Protein AF-A0A3C0S8N2-F1 (afdb_monomer)

Foldseek 3Di:
DEEEEEDAQQDFQVVVQVLLCVLVPPYRYDYDYCQQLPDLVSVLCSQQVDQGQEYEYAHLRQLSCLVNVVSHDPNHAYAYEAHPQAQAVVVVQFFDHHLVNLVVLLVCLVPDPDCVSVVVVCVVQVAPDDPVCSVSTHDSVSSSSSSVCSNPDGGADPSPARYQAEYECAAPGGHQVSNCVRHVNYDYDYPDYSHCNSRSNVVSCVVVVD

Secondary structure (DSSP, 8-state):
-EEEEEPPTT--HHHHHHHHHHHSTT-EEEEE--SSTT-HHHHHHHHHSS--SEEEEETHHHHHHHHTGGGS-TTSEEEEES--S-SBGGGTSSB-B-HHHHHHHHHHHHH-SSSHHHHHHHHHHT----GGGGGGSPPHHHHHHHHHHHHH----GGGTTTSEEEEETT-SSB-HHHHHHHSTTPEEETT--S-HHHHHHHHHHHHHT-

Mean predicted aligned error: 3.82 Å

Structure (mmCIF, N/CA/C/O backbone):
data_AF-A0A3C0S8N2-F1
#
_entry.id   AF-A0A3C0S8N2-F1
#
loop_
_atom_site.group_PDB
_atom_site.id
_atom_site.type_symbol
_atom_site.label_atom_id
_atom_site.label_alt_id
_atom_site.label_comp_id
_atom_site.label_asym_id
_atom_site.label_entity_id
_atom_site.label_seq_id
_atom_site.pdbx_PDB_ins_code
_atom_site.Cartn_x
_atom_site.Cartn_y
_atom_site.Cartn_z
_atom_site.occupancy
_atom_site.B_iso_or_equiv
_atom_site.auth_seq_id
_atom_site.auth_comp_id
_atom_site.auth_asym_id
_atom_site.auth_atom_id
_atom_site.pdbx_PDB_model_num
ATOM 1 N N . MET A 1 1 ? -18.537 8.181 8.716 1.00 93.06 1 MET A N 1
ATOM 2 C CA . MET A 1 1 ? -17.123 7.910 9.055 1.00 93.06 1 MET A CA 1
ATOM 3 C C . MET A 1 1 ? -16.257 8.768 8.152 1.00 93.06 1 MET A C 1
ATOM 5 O O . MET A 1 1 ? -16.591 8.886 6.977 1.00 93.06 1 MET A O 1
ATOM 9 N N . LYS A 1 2 ? -15.191 9.369 8.675 1.00 97.31 2 LYS A N 1
ATOM 10 C CA . LYS A 1 2 ? -14.155 10.027 7.873 1.00 97.31 2 LYS A CA 1
ATOM 11 C C . LYS A 1 2 ? -13.062 9.020 7.532 1.00 97.31 2 LYS A C 1
ATOM 13 O O . LYS A 1 2 ? -12.556 8.340 8.426 1.00 97.31 2 LYS A O 1
ATOM 18 N N . ILE A 1 3 ? -12.708 8.914 6.256 1.00 97.94 3 ILE A N 1
ATOM 19 C CA . ILE A 1 3 ? -11.724 7.958 5.749 1.00 97.94 3 ILE A CA 1
ATOM 20 C C . ILE A 1 3 ? -10.646 8.713 4.982 1.00 97.94 3 ILE A C 1
ATOM 22 O O . ILE A 1 3 ? -10.931 9.365 3.981 1.00 97.94 3 ILE A O 1
ATOM 26 N N . THR A 1 4 ? -9.399 8.547 5.412 1.00 98.25 4 THR A N 1
ATOM 27 C CA . THR A 1 4 ? -8.223 8.947 4.639 1.00 98.25 4 THR A CA 1
ATOM 28 C C . THR A 1 4 ? -7.624 7.701 3.997 1.00 98.25 4 THR A C 1
ATOM 30 O O . THR A 1 4 ? -7.088 6.836 4.690 1.00 98.25 4 THR A O 1
ATOM 33 N N . ALA A 1 5 ? -7.709 7.585 2.674 1.00 98.31 5 ALA A N 1
ATOM 34 C CA . ALA A 1 5 ? -7.146 6.461 1.932 1.00 98.31 5 ALA A CA 1
ATOM 35 C C . ALA A 1 5 ? -5.870 6.873 1.184 1.00 98.31 5 ALA A C 1
ATOM 37 O O . ALA A 1 5 ? -5.834 7.917 0.544 1.00 98.31 5 ALA A O 1
ATOM 38 N N . VAL A 1 6 ? -4.825 6.052 1.236 1.00 98.25 6 VAL A N 1
ATOM 39 C CA . VAL A 1 6 ? -3.563 6.251 0.515 1.00 98.25 6 VAL A CA 1
ATOM 40 C C . VAL A 1 6 ? -3.511 5.279 -0.658 1.00 98.25 6 VAL A C 1
ATOM 42 O O . VAL A 1 6 ? -3.543 4.058 -0.474 1.00 98.25 6 VAL A O 1
ATOM 45 N N . SER A 1 7 ? -3.460 5.844 -1.862 1.00 96.38 7 SER A N 1
ATOM 46 C CA . SER A 1 7 ? -3.518 5.111 -3.123 1.00 96.38 7 SER A CA 1
ATOM 47 C C . SER A 1 7 ? -2.260 4.276 -3.382 1.00 96.38 7 SER A C 1
ATOM 49 O O . SER A 1 7 ? -1.176 4.549 -2.859 1.00 96.38 7 SER A O 1
ATOM 51 N N . GLY A 1 8 ? -2.422 3.251 -4.217 1.00 95.19 8 GLY A N 1
ATOM 52 C CA . GLY A 1 8 ? -1.328 2.422 -4.714 1.00 95.19 8 GLY A CA 1
ATOM 53 C C . GLY A 1 8 ? -0.550 3.093 -5.847 1.00 95.19 8 GLY A C 1
ATOM 54 O O . GLY A 1 8 ? -0.967 4.110 -6.402 1.00 95.19 8 GLY A O 1
ATOM 55 N N . TRP A 1 9 ? 0.581 2.491 -6.217 1.00 95.06 9 TRP A N 1
ATOM 56 C CA . TRP A 1 9 ? 1.378 2.964 -7.344 1.00 95.06 9 TRP A CA 1
ATOM 57 C C . TRP A 1 9 ? 0.582 2.889 -8.647 1.00 95.06 9 TRP A C 1
ATOM 59 O O . TRP A 1 9 ? -0.018 1.858 -8.944 1.00 95.06 9 TRP A O 1
ATOM 69 N N . ALA A 1 10 ? 0.606 3.975 -9.418 1.00 91.31 10 ALA A N 1
ATOM 70 C CA . ALA A 1 10 ? -0.124 4.113 -10.668 1.00 91.31 10 ALA A CA 1
ATOM 71 C C . ALA A 1 10 ? -1.630 3.818 -10.502 1.00 91.31 10 ALA A C 1
ATOM 73 O O . ALA A 1 10 ? -2.247 3.173 -11.340 1.00 91.31 10 ALA A O 1
ATOM 74 N N . ILE A 1 11 ? -2.248 4.271 -9.410 1.00 90.38 11 ILE A N 1
ATOM 75 C CA . ILE A 1 11 ? -3.699 4.184 -9.215 1.00 90.38 11 ILE A CA 1
ATOM 76 C C . ILE A 1 11 ? -4.271 5.602 -9.054 1.00 90.38 11 ILE A C 1
ATOM 78 O O . ILE A 1 11 ? -3.930 6.275 -8.074 1.00 90.38 11 ILE A O 1
ATOM 82 N N . PRO A 1 12 ? -5.143 6.064 -9.972 1.00 90.06 12 PRO A N 1
ATOM 83 C CA . PRO A 1 12 ? -5.816 7.352 -9.868 1.00 90.06 12 PRO A CA 1
ATOM 84 C C . PRO A 1 12 ? -6.640 7.444 -8.589 1.00 90.06 12 PRO A C 1
ATOM 86 O O . PRO A 1 12 ? -7.328 6.494 -8.201 1.00 90.06 12 PRO A O 1
ATOM 89 N N . ILE A 1 13 ? -6.580 8.606 -7.946 1.00 92.62 13 ILE A N 1
ATOM 90 C CA . ILE A 1 13 ? -7.229 8.826 -6.652 1.00 92.62 13 ILE A CA 1
ATOM 91 C C . ILE A 1 13 ? -8.755 8.723 -6.745 1.00 92.62 13 ILE A C 1
ATOM 93 O O . ILE A 1 13 ? -9.358 8.123 -5.860 1.00 92.62 13 ILE A O 1
ATOM 97 N N . ASP A 1 14 ? -9.358 9.204 -7.835 1.00 91.81 14 ASP A N 1
ATOM 98 C CA . ASP A 1 14 ? -10.815 9.194 -8.024 1.00 91.81 14 ASP A CA 1
ATOM 99 C C . ASP A 1 14 ? -11.345 7.766 -8.159 1.00 91.81 14 ASP A C 1
ATOM 101 O O . ASP A 1 14 ? -12.277 7.364 -7.467 1.00 91.81 14 ASP A O 1
ATOM 105 N N . TRP A 1 15 ? -10.673 6.945 -8.968 1.00 91.62 15 TRP A N 1
ATOM 106 C CA . TRP A 1 15 ? -11.029 5.535 -9.118 1.00 91.62 15 TRP A CA 1
ATOM 107 C C . TRP A 1 15 ? -10.921 4.777 -7.798 1.00 91.62 15 TRP A C 1
ATOM 109 O O . TRP A 1 15 ? -11.771 3.941 -7.478 1.00 91.62 15 TRP A O 1
ATOM 119 N N . PHE A 1 16 ? -9.874 5.053 -7.016 1.00 93.88 16 PHE A N 1
ATOM 120 C CA . PHE A 1 16 ? -9.721 4.403 -5.723 1.00 93.88 16 PHE A CA 1
ATOM 121 C C . PHE A 1 16 ? -10.774 4.894 -4.723 1.00 93.88 16 PHE A C 1
ATOM 123 O O . PHE A 1 16 ? -11.321 4.075 -3.984 1.00 93.88 16 PHE A O 1
ATOM 130 N N . ALA A 1 17 ? -11.135 6.181 -4.761 1.00 95.31 17 ALA A N 1
ATOM 131 C CA . ALA A 1 17 ? -12.239 6.734 -3.978 1.00 95.31 17 ALA A CA 1
ATOM 132 C C . ALA A 1 17 ? -13.552 6.004 -4.288 1.00 95.31 17 ALA A C 1
ATOM 134 O O . ALA A 1 17 ? -14.249 5.578 -3.366 1.00 95.31 17 ALA A O 1
ATOM 135 N N . GLU A 1 18 ? -13.850 5.771 -5.570 1.00 94.06 18 GLU A N 1
ATOM 136 C CA . GLU A 1 18 ? -15.016 4.994 -5.998 1.00 94.06 18 GLU A CA 1
ATOM 137 C C . GLU A 1 18 ? -14.990 3.566 -5.447 1.00 94.06 18 GLU A C 1
ATOM 139 O O . GLU A 1 18 ? -16.015 3.080 -4.965 1.00 94.06 18 GLU A O 1
ATOM 144 N N . GLN A 1 19 ? -13.832 2.889 -5.470 1.00 94.94 19 GLN A N 1
ATOM 145 C CA . GLN A 1 19 ? -13.727 1.537 -4.909 1.00 94.94 19 GLN A CA 1
ATOM 146 C C . GLN A 1 19 ? -14.022 1.533 -3.407 1.00 94.94 19 GLN A C 1
ATOM 148 O O . GLN A 1 19 ? -14.780 0.686 -2.937 1.00 94.94 19 GLN A O 1
ATOM 153 N N . VAL A 1 20 ? -13.465 2.485 -2.652 1.00 96.88 20 VAL A N 1
ATOM 154 C CA . VAL A 1 20 ? -13.713 2.610 -1.207 1.00 96.88 20 VAL A CA 1
ATOM 155 C C . VAL A 1 20 ? -15.194 2.909 -0.937 1.00 96.88 20 VAL A C 1
ATOM 157 O O . VAL A 1 20 ? -15.805 2.266 -0.080 1.00 96.88 20 VAL A O 1
ATOM 160 N N . ASN A 1 21 ? -15.801 3.817 -1.707 1.00 96.44 21 ASN A N 1
ATOM 161 C CA . ASN A 1 21 ? -17.189 4.249 -1.530 1.00 96.44 21 ASN A CA 1
ATOM 162 C C . ASN A 1 21 ? -18.219 3.126 -1.748 1.00 96.44 21 ASN A C 1
ATOM 164 O O . ASN A 1 21 ? -19.270 3.123 -1.107 1.00 96.44 21 ASN A O 1
ATOM 168 N N . LYS A 1 22 ? -17.918 2.127 -2.594 1.00 96.12 22 LYS A N 1
ATOM 169 C CA . LYS A 1 22 ? -18.788 0.947 -2.785 1.00 96.12 22 LYS A CA 1
ATOM 170 C C . LYS A 1 22 ? -19.083 0.210 -1.474 1.00 96.12 22 LYS A C 1
ATOM 172 O O . LYS A 1 22 ? -20.193 -0.296 -1.298 1.00 96.12 22 LYS A O 1
ATOM 177 N N . TYR A 1 23 ? -18.106 0.167 -0.567 1.00 97.00 23 TYR A N 1
ATOM 178 C CA . TYR A 1 23 ? -18.162 -0.621 0.667 1.00 97.00 23 TYR A CA 1
ATOM 179 C C . TYR A 1 23 ? -18.342 0.230 1.925 1.00 97.00 23 TYR A C 1
ATOM 181 O O . TYR A 1 23 ? -19.009 -0.199 2.863 1.00 97.00 23 TYR A O 1
ATOM 189 N N . PHE A 1 24 ? -17.813 1.453 1.936 1.00 96.00 24 PHE A N 1
ATOM 190 C CA . PHE A 1 24 ? -17.958 2.406 3.037 1.00 96.00 24 PHE A CA 1
ATOM 191 C C . PHE A 1 24 ? -18.965 3.505 2.681 1.00 96.00 24 PHE A C 1
ATOM 193 O O . PHE A 1 24 ? -18.636 4.691 2.650 1.00 96.00 24 PHE A O 1
ATOM 200 N N . LYS A 1 25 ? -20.211 3.105 2.408 1.00 92.50 25 LYS A N 1
ATOM 201 C CA . LYS A 1 25 ? -21.286 4.024 2.003 1.00 92.50 25 LYS A CA 1
ATOM 202 C C . LYS A 1 25 ? -21.485 5.148 3.026 1.00 92.50 25 LYS A C 1
ATOM 204 O O . LYS A 1 25 ? -21.360 4.924 4.229 1.00 92.50 25 LYS A O 1
ATOM 209 N N . ASN A 1 26 ? -21.834 6.342 2.544 1.00 92.19 26 ASN A N 1
ATOM 210 C CA . ASN A 1 26 ? -22.066 7.547 3.357 1.00 92.19 26 ASN A CA 1
ATOM 211 C C . ASN A 1 26 ? -20.845 8.005 4.182 1.00 92.19 26 ASN A C 1
ATOM 213 O O . ASN A 1 26 ? -20.993 8.722 5.173 1.00 92.19 26 ASN A O 1
ATOM 217 N N . SER A 1 27 ? -19.639 7.570 3.808 1.00 95.19 27 SER A N 1
ATOM 218 C CA . SER A 1 27 ? -18.399 8.045 4.423 1.00 95.19 27 SER A CA 1
ATOM 219 C C . SER A 1 27 ? -17.853 9.258 3.678 1.00 95.19 27 SER A C 1
ATOM 221 O O . SER A 1 27 ? -17.989 9.366 2.463 1.00 95.19 27 SER A O 1
ATOM 223 N N . GLU A 1 28 ? -17.198 10.154 4.408 1.00 96.94 28 GLU A N 1
ATOM 224 C CA . GLU A 1 28 ? -16.408 11.240 3.832 1.00 96.94 28 GLU A CA 1
ATOM 225 C C . GLU A 1 28 ? -15.036 10.665 3.471 1.00 96.94 28 GLU A C 1
ATOM 227 O O . GLU A 1 28 ? -14.269 10.288 4.360 1.00 96.94 28 GLU A O 1
ATOM 232 N N . ILE A 1 29 ? -14.763 10.509 2.174 1.00 97.25 29 ILE A N 1
ATOM 233 C CA . ILE A 1 29 ? -13.560 9.835 1.674 1.00 97.25 29 ILE A CA 1
ATOM 234 C C . ILE A 1 29 ? -12.616 10.872 1.072 1.00 97.25 29 ILE A C 1
ATOM 236 O O . ILE A 1 29 ? -12.925 11.493 0.058 1.00 97.25 29 ILE A O 1
ATOM 240 N N . ARG A 1 30 ? -11.428 10.992 1.664 1.00 97.19 30 ARG A N 1
ATOM 241 C CA . ARG A 1 30 ? -10.292 11.729 1.112 1.00 97.19 30 ARG A CA 1
ATOM 242 C C . ARG A 1 30 ? -9.249 10.728 0.641 1.00 97.19 30 ARG A C 1
ATOM 244 O O . ARG A 1 30 ? -8.745 9.933 1.434 1.00 97.19 30 ARG A O 1
ATOM 251 N N . VAL A 1 31 ? -8.906 10.770 -0.643 1.00 96.88 31 VAL A N 1
ATOM 252 C CA . VAL A 1 31 ? -7.851 9.920 -1.202 1.00 96.88 31 VAL A CA 1
ATOM 253 C C . VAL A 1 31 ? -6.591 10.733 -1.439 1.00 96.88 31 VAL A C 1
ATOM 255 O O . VAL A 1 31 ? -6.620 11.842 -1.965 1.00 96.88 31 VAL A O 1
ATOM 258 N N . ILE A 1 32 ? -5.469 10.161 -1.030 1.00 96.25 32 ILE A N 1
ATOM 259 C CA . ILE A 1 32 ? -4.146 10.750 -1.089 1.00 96.25 32 ILE A CA 1
ATOM 260 C C . ILE A 1 32 ? -3.279 9.906 -2.013 1.00 96.25 32 ILE A C 1
ATOM 262 O O . ILE A 1 32 ? -3.239 8.681 -1.900 1.00 96.25 32 ILE A O 1
ATOM 266 N N . TYR A 1 33 ? -2.522 10.571 -2.880 1.00 96.69 33 TYR A N 1
ATOM 267 C CA . TYR A 1 33 ? -1.416 9.957 -3.603 1.00 96.69 33 TYR A CA 1
ATOM 268 C C . TYR A 1 33 ? -0.077 10.436 -3.010 1.00 96.69 33 TYR A C 1
ATOM 270 O O . TYR A 1 33 ? 0.075 11.652 -2.847 1.00 96.69 33 TYR A O 1
ATOM 278 N N . PRO A 1 34 ? 0.880 9.547 -2.672 1.00 96.69 34 PRO A N 1
ATOM 279 C CA . PRO A 1 34 ? 2.245 9.942 -2.304 1.00 96.69 34 PRO A CA 1
ATOM 280 C C . PRO A 1 34 ? 3.004 10.478 -3.531 1.00 96.69 34 PRO A C 1
ATOM 282 O O . PRO A 1 34 ? 3.379 9.709 -4.417 1.00 96.69 34 PRO A O 1
ATOM 285 N N . ASN A 1 35 ? 3.189 11.797 -3.619 1.00 95.88 35 ASN A N 1
ATOM 286 C CA . ASN A 1 35 ? 3.814 12.451 -4.774 1.00 95.88 35 ASN A CA 1
ATOM 287 C C . ASN A 1 35 ? 5.332 12.261 -4.767 1.00 95.88 35 ASN A C 1
ATOM 289 O O . ASN A 1 35 ? 5.930 11.953 -5.802 1.00 95.88 35 ASN A O 1
ATOM 293 N N . ASP A 1 36 ? 5.933 12.438 -3.595 1.00 97.25 36 ASP A N 1
ATOM 294 C CA . ASP A 1 36 ? 7.266 11.997 -3.242 1.00 97.25 36 ASP A CA 1
ATOM 295 C C . ASP A 1 36 ? 7.162 11.081 -2.012 1.00 97.25 36 ASP A C 1
ATOM 297 O O . ASP A 1 36 ? 7.069 11.542 -0.874 1.00 97.25 36 ASP A O 1
ATOM 301 N N . PRO A 1 37 ? 7.147 9.754 -2.204 1.00 97.50 37 PRO A N 1
ATOM 302 C CA . PRO A 1 37 ? 6.981 8.820 -1.099 1.00 97.50 37 PRO A CA 1
ATOM 303 C C . PRO A 1 37 ? 8.153 8.825 -0.102 1.00 97.50 37 PRO A C 1
ATOM 305 O O . PRO A 1 37 ? 8.021 8.211 0.955 1.00 97.50 37 PRO A O 1
ATOM 308 N N . PHE A 1 38 ? 9.273 9.498 -0.399 1.00 98.19 38 PHE A N 1
ATOM 309 C CA . PHE A 1 38 ? 10.383 9.685 0.539 1.00 98.19 38 PHE A CA 1
ATOM 310 C C . PHE A 1 38 ? 10.257 10.959 1.384 1.00 98.19 38 PHE A C 1
ATOM 312 O O . PHE A 1 38 ? 10.928 11.065 2.414 1.00 98.19 38 PHE A O 1
ATOM 319 N N . ASP A 1 39 ? 9.412 11.910 0.982 1.00 98.12 39 ASP A N 1
ATOM 320 C CA . ASP A 1 39 ? 9.268 13.189 1.668 1.00 98.12 39 ASP A CA 1
ATOM 321 C C . ASP A 1 39 ? 8.444 13.035 2.959 1.00 98.12 39 ASP A C 1
ATOM 323 O O . ASP A 1 39 ? 7.223 12.855 2.967 1.00 98.12 39 ASP A O 1
ATOM 327 N N . GLU A 1 40 ? 9.139 13.121 4.092 1.00 97.75 40 GLU A N 1
ATOM 328 C CA . GLU A 1 40 ? 8.531 13.074 5.418 1.00 97.75 40 GLU A CA 1
ATOM 329 C C . GLU A 1 40 ? 7.629 14.284 5.704 1.00 97.75 40 GLU A C 1
ATOM 331 O O . GLU A 1 40 ? 6.612 14.137 6.386 1.00 97.75 40 GLU A O 1
ATOM 336 N N . ASN A 1 41 ? 7.947 15.468 5.168 1.00 97.56 41 ASN A N 1
ATOM 337 C CA . ASN A 1 41 ? 7.118 16.660 5.342 1.00 97.56 41 ASN A CA 1
ATOM 338 C C . ASN A 1 41 ? 5.811 16.525 4.565 1.00 97.56 41 ASN A C 1
ATOM 340 O O . ASN A 1 41 ? 4.750 16.834 5.114 1.00 97.56 41 ASN A O 1
ATOM 344 N N . GLU A 1 42 ? 5.872 15.999 3.336 1.00 97.12 42 GLU A N 1
ATOM 345 C CA . GLU A 1 42 ? 4.675 15.635 2.578 1.00 97.12 42 GLU A CA 1
ATOM 346 C C . GLU A 1 42 ? 3.816 14.661 3.395 1.00 97.12 42 GLU A C 1
ATOM 348 O O . GLU A 1 42 ? 2.614 14.887 3.566 1.00 97.12 42 GLU A O 1
ATOM 353 N N . ALA A 1 43 ? 4.423 13.602 3.940 1.00 97.50 43 ALA A N 1
ATOM 354 C CA . ALA A 1 43 ? 3.703 12.608 4.726 1.00 97.50 43 ALA A CA 1
ATOM 355 C C . ALA A 1 43 ? 3.036 13.207 5.962 1.00 97.50 43 ALA A C 1
ATOM 357 O O . ALA A 1 43 ? 1.842 12.994 6.197 1.00 97.50 43 ALA A O 1
ATOM 358 N N . LYS A 1 44 ? 3.785 14.010 6.719 1.00 96.56 44 LYS A N 1
ATOM 359 C CA . LYS A 1 44 ? 3.290 14.703 7.905 1.00 96.56 44 LYS A CA 1
ATOM 360 C C . LYS A 1 44 ? 2.134 15.631 7.561 1.00 96.56 44 LYS A C 1
ATOM 362 O O . LYS A 1 44 ? 1.127 15.605 8.266 1.00 96.56 44 LYS A O 1
ATOM 367 N N . GLN A 1 45 ? 2.253 16.428 6.500 1.00 95.69 45 GLN A N 1
ATOM 368 C CA . GLN A 1 45 ? 1.195 17.336 6.067 1.00 95.69 45 GLN A CA 1
ATOM 369 C C . GLN A 1 45 ? -0.049 16.544 5.665 1.00 95.69 45 GLN A C 1
ATOM 371 O O . GLN A 1 45 ? -1.131 16.777 6.193 1.00 95.69 45 GLN A O 1
ATOM 376 N N . LYS A 1 46 ? 0.099 15.567 4.769 1.00 95.81 46 LYS A N 1
ATOM 377 C CA . LYS A 1 46 ? -1.027 14.841 4.181 1.00 95.81 46 LYS A CA 1
ATOM 378 C C . LYS A 1 46 ? -1.789 13.985 5.194 1.00 95.81 46 LYS A C 1
ATOM 380 O O . LYS A 1 46 ? -3.023 13.997 5.156 1.00 95.81 46 LYS A O 1
ATOM 385 N N . LEU A 1 47 ? -1.089 13.305 6.107 1.00 95.25 47 LEU A N 1
ATOM 386 C CA . LEU A 1 47 ? -1.699 12.450 7.136 1.00 95.25 47 LEU A CA 1
ATOM 387 C C . LEU A 1 47 ? -2.333 13.241 8.291 1.00 95.25 47 LEU A C 1
ATOM 389 O O . LEU A 1 47 ? -3.332 12.778 8.841 1.00 95.25 47 LEU A O 1
ATOM 393 N N . ASN A 1 48 ? -1.803 14.426 8.627 1.00 89.06 48 ASN A N 1
ATOM 394 C CA . ASN A 1 48 ? -2.334 15.257 9.717 1.00 89.06 48 ASN A CA 1
ATOM 395 C C . ASN A 1 48 ? -3.328 16.336 9.268 1.00 89.06 48 ASN A C 1
ATOM 397 O O . ASN A 1 48 ? -3.990 16.907 10.130 1.00 89.06 48 ASN A O 1
ATOM 401 N N . GLN A 1 49 ? -3.429 16.641 7.966 1.00 86.31 49 GLN A N 1
ATOM 402 C CA . GLN A 1 49 ? -4.275 17.733 7.460 1.00 86.31 49 GLN A CA 1
ATOM 403 C C . GLN A 1 49 ? -5.723 17.615 7.944 1.00 86.31 49 GLN A C 1
ATOM 405 O O . GLN A 1 49 ? -6.299 18.589 8.417 1.00 86.31 49 GLN A O 1
ATOM 410 N N . GLU A 1 50 ? -6.287 16.413 7.849 1.00 87.69 50 GLU A N 1
ATOM 411 C CA . GLU A 1 50 ? -7.648 16.106 8.275 1.00 87.69 50 GLU A CA 1
ATOM 412 C C . GLU A 1 50 ? -7.629 14.778 9.037 1.00 87.69 50 GLU A C 1
ATOM 414 O O . GLU A 1 50 ? -7.462 13.719 8.416 1.00 87.69 50 GLU A O 1
ATOM 419 N N . PRO A 1 51 ? -7.757 14.809 10.377 1.00 90.88 51 PRO A N 1
ATOM 420 C CA . PRO A 1 51 ? -7.892 13.597 11.168 1.00 90.88 51 PRO A CA 1
ATOM 421 C C . PRO A 1 51 ? -9.085 12.763 10.694 1.00 90.88 51 PRO A C 1
ATOM 423 O O . PRO A 1 51 ? -10.203 13.266 10.573 1.00 90.88 51 PRO A O 1
ATOM 426 N N . ALA A 1 52 ? -8.840 11.479 10.443 1.00 96.81 52 ALA A N 1
ATOM 427 C CA . ALA A 1 52 ? -9.852 10.527 9.998 1.00 96.81 52 ALA A CA 1
ATOM 428 C C . ALA A 1 52 ? -10.092 9.429 11.041 1.00 96.81 52 ALA A C 1
ATOM 430 O O . ALA A 1 52 ? -9.199 9.072 11.814 1.00 96.81 52 ALA A O 1
ATOM 431 N N . ASP A 1 53 ? -11.289 8.847 11.024 1.00 97.31 53 ASP A N 1
ATOM 432 C CA . ASP A 1 53 ? -11.626 7.684 11.851 1.00 97.31 53 ASP A CA 1
ATOM 433 C C . ASP A 1 53 ? -10.862 6.441 11.365 1.00 97.31 53 ASP A C 1
ATOM 435 O O . ASP A 1 53 ? -10.418 5.612 12.163 1.00 97.31 53 ASP A O 1
ATOM 439 N N . LEU A 1 54 ? -10.690 6.331 10.043 1.00 98.00 54 LEU A N 1
ATOM 440 C CA . LEU A 1 54 ? -10.013 5.235 9.359 1.00 98.00 54 LEU A CA 1
ATOM 441 C C . LEU A 1 54 ? -8.933 5.770 8.416 1.00 98.00 54 LEU A C 1
ATOM 443 O O . LEU A 1 54 ? -9.214 6.553 7.510 1.00 98.00 54 LEU A O 1
ATOM 447 N N . TYR A 1 55 ? -7.712 5.269 8.585 1.00 98.44 55 TYR A N 1
ATOM 448 C CA . TYR A 1 55 ? -6.632 5.401 7.614 1.00 98.44 55 TYR A CA 1
ATOM 449 C C . TYR A 1 55 ? -6.460 4.078 6.873 1.00 98.44 55 TYR A C 1
ATOM 451 O O . TYR A 1 55 ? -6.268 3.033 7.502 1.00 98.44 55 TYR A O 1
ATOM 459 N N . LEU A 1 56 ? -6.515 4.125 5.544 1.00 98.56 56 LEU A N 1
ATOM 460 C CA . LEU A 1 56 ? -6.516 2.953 4.674 1.00 98.56 56 LEU A CA 1
ATOM 461 C C . LEU A 1 56 ? -5.383 3.018 3.647 1.00 98.56 56 LEU A C 1
ATOM 463 O O . LEU A 1 56 ? -5.422 3.862 2.765 1.00 98.56 56 LEU A O 1
ATOM 467 N N . GLY A 1 57 ? -4.413 2.108 3.694 1.00 98.44 57 GLY A N 1
ATOM 468 C CA . GLY A 1 57 ? -3.330 2.050 2.702 1.00 98.44 57 GLY A CA 1
ATOM 469 C C . GLY A 1 57 ? -3.511 0.900 1.718 1.00 98.44 57 GLY A C 1
ATOM 470 O O . GLY A 1 57 ? -3.757 -0.227 2.141 1.00 98.44 57 GLY A O 1
ATOM 471 N N . TYR A 1 58 ? -3.351 1.144 0.419 1.00 98.31 58 TYR A N 1
ATOM 472 C CA . TYR A 1 58 ? -3.405 0.089 -0.600 1.00 98.31 58 TYR A CA 1
ATOM 473 C C . TYR A 1 58 ? -2.075 -0.062 -1.339 1.00 98.31 58 TYR A C 1
ATOM 475 O O . TYR A 1 58 ? -1.548 0.918 -1.863 1.00 98.31 58 TYR A O 1
ATOM 483 N N . SER A 1 59 ? -1.542 -1.289 -1.419 1.00 97.06 59 SER A N 1
ATOM 484 C CA . SER A 1 59 ? -0.314 -1.597 -2.172 1.00 97.06 59 SER A CA 1
ATOM 485 C C . SER A 1 59 ? 0.845 -0.672 -1.756 1.00 97.06 59 SER A C 1
ATOM 487 O O . SER A 1 59 ? 1.172 -0.647 -0.571 1.00 97.06 59 SER A O 1
ATOM 489 N N . LEU A 1 60 ? 1.438 0.143 -2.641 1.00 98.00 60 LEU A N 1
ATOM 490 C CA . LEU A 1 60 ? 2.444 1.158 -2.258 1.00 98.00 60 LEU A CA 1
ATOM 491 C C . LEU A 1 60 ? 1.998 2.028 -1.069 1.00 98.00 60 LEU A C 1
ATOM 493 O O . LEU A 1 60 ? 2.788 2.267 -0.154 1.00 98.00 60 LEU A O 1
ATOM 497 N N . GLY A 1 61 ? 0.730 2.447 -1.035 1.00 98.38 61 GLY A N 1
ATOM 498 C CA . GLY A 1 61 ? 0.175 3.250 0.053 1.00 98.38 61 GLY A CA 1
ATOM 499 C C . GLY A 1 61 ? 0.219 2.549 1.414 1.00 98.38 61 GLY A C 1
ATOM 500 O O . GLY A 1 61 ? 0.322 3.215 2.441 1.00 98.38 61 GLY A O 1
ATOM 501 N N . SER A 1 62 ? 0.215 1.210 1.444 1.00 98.25 62 SER A N 1
ATOM 502 C CA . SER A 1 62 ? 0.400 0.439 2.682 1.00 98.25 62 SER A CA 1
ATOM 503 C C . SER A 1 62 ? 1.820 0.559 3.242 1.00 98.25 62 SER A C 1
ATOM 505 O O . SER A 1 62 ? 1.975 0.868 4.421 1.00 98.25 62 SER A O 1
ATOM 507 N N . LEU A 1 63 ? 2.848 0.400 2.400 1.00 98.56 63 LEU A N 1
ATOM 508 C CA . LEU A 1 63 ? 4.251 0.541 2.802 1.00 98.56 63 LEU A CA 1
ATOM 509 C C . LEU A 1 63 ? 4.542 1.971 3.253 1.00 98.56 63 LEU A C 1
ATOM 511 O O . LEU A 1 63 ? 5.201 2.189 4.267 1.00 98.56 63 LEU A O 1
ATOM 515 N N . TRP A 1 64 ? 3.989 2.946 2.533 1.00 98.38 64 TRP A N 1
ATOM 516 C CA . TRP A 1 64 ? 4.094 4.353 2.896 1.00 98.38 64 TRP A CA 1
ATOM 517 C C . TRP A 1 64 ? 3.455 4.639 4.264 1.00 98.38 64 TRP A C 1
ATOM 519 O O . TRP A 1 64 ? 4.066 5.285 5.114 1.00 98.38 64 TRP A O 1
ATOM 529 N N . MET A 1 65 ? 2.269 4.085 4.535 1.00 98.06 65 MET A N 1
ATOM 530 C CA . MET A 1 65 ? 1.626 4.203 5.848 1.00 98.06 65 MET A CA 1
ATOM 531 C C . MET A 1 65 ? 2.382 3.482 6.968 1.00 98.06 65 MET A C 1
ATOM 533 O O . MET A 1 65 ? 2.376 3.975 8.095 1.00 98.06 65 MET A O 1
ATOM 537 N N . PHE A 1 66 ? 3.040 2.354 6.693 1.00 98.06 66 PHE A N 1
ATOM 538 C CA . PHE A 1 66 ? 3.915 1.707 7.674 1.00 98.06 66 PHE A CA 1
ATOM 539 C C . PHE A 1 66 ? 5.110 2.600 8.023 1.00 98.06 66 PHE A C 1
ATOM 541 O O . PHE A 1 66 ? 5.339 2.868 9.204 1.00 98.06 66 PHE A O 1
ATOM 548 N N . LYS A 1 67 ? 5.800 3.133 7.007 1.00 97.81 67 LYS A N 1
ATOM 549 C CA . LYS A 1 67 ? 6.958 4.024 7.170 1.00 97.81 67 LYS A CA 1
ATOM 550 C C . LYS A 1 67 ? 6.615 5.275 7.982 1.00 97.81 67 LYS A C 1
ATOM 552 O O . LYS A 1 67 ? 7.350 5.652 8.890 1.00 97.81 67 LYS A O 1
ATOM 557 N N . TYR A 1 68 ? 5.473 5.897 7.692 1.00 97.31 68 TYR A N 1
ATOM 558 C CA . TYR A 1 68 ? 5.039 7.148 8.326 1.00 97.31 68 TYR A CA 1
ATOM 559 C C . TYR A 1 68 ? 3.962 6.958 9.397 1.00 97.31 68 TYR A C 1
ATOM 561 O O . TYR A 1 68 ? 3.242 7.895 9.750 1.00 97.31 68 TYR A O 1
ATOM 569 N N . ARG A 1 69 ? 3.875 5.754 9.975 1.00 95.81 69 ARG A N 1
ATOM 570 C CA . ARG A 1 69 ? 2.892 5.391 11.005 1.00 95.81 69 ARG A CA 1
ATOM 571 C C . ARG A 1 69 ? 2.805 6.406 12.145 1.00 95.81 69 ARG A C 1
ATOM 573 O O . ARG A 1 69 ? 1.724 6.616 12.688 1.00 95.81 69 ARG A O 1
ATOM 580 N N . ALA A 1 70 ? 3.932 7.003 12.537 1.00 95.06 70 ALA A N 1
ATOM 581 C CA . ALA A 1 70 ? 4.007 7.945 13.654 1.00 95.06 70 ALA A CA 1
ATOM 582 C C . ALA A 1 70 ? 3.132 9.199 13.465 1.00 95.06 70 ALA A C 1
ATOM 584 O O . ALA A 1 70 ? 2.756 9.818 14.458 1.00 95.06 70 ALA A O 1
ATOM 585 N N . PHE A 1 71 ? 2.781 9.548 12.224 1.00 95.94 71 PHE A N 1
ATOM 586 C CA . PHE A 1 71 ? 1.899 10.675 11.911 1.00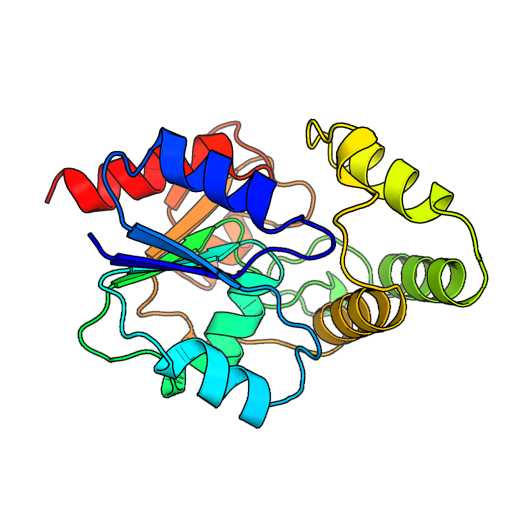 95.94 71 PHE A CA 1
ATOM 587 C C . PHE A 1 71 ? 0.417 10.309 11.888 1.00 95.94 71 PHE A C 1
ATOM 589 O O . PHE A 1 71 ? -0.420 11.190 11.741 1.00 95.94 71 PHE A O 1
ATOM 596 N N . ILE A 1 72 ? 0.068 9.030 12.032 1.00 95.38 72 ILE A N 1
ATOM 597 C CA . ILE A 1 72 ? -1.328 8.607 12.096 1.00 95.38 72 ILE A CA 1
ATOM 598 C C . ILE A 1 72 ? -1.789 8.672 13.560 1.00 95.38 72 ILE A C 1
ATOM 600 O O . ILE A 1 72 ? -1.146 8.051 14.419 1.00 95.38 72 ILE A O 1
ATOM 604 N N . PRO A 1 73 ? -2.907 9.356 13.877 1.00 93.56 73 PRO A N 1
ATOM 605 C CA . PRO A 1 73 ? -3.417 9.426 15.240 1.00 93.56 73 PRO A CA 1
ATOM 606 C C . PRO A 1 73 ? -3.606 8.038 15.867 1.00 93.56 73 PRO A C 1
ATOM 608 O O . PRO A 1 73 ? -4.073 7.088 15.234 1.00 93.56 73 PRO A O 1
ATOM 611 N N . LYS A 1 74 ? -3.247 7.902 17.149 1.00 92.12 74 LYS A N 1
ATOM 612 C CA . LYS A 1 74 ? -3.347 6.619 17.871 1.00 92.12 74 LYS A CA 1
ATOM 613 C C . LYS A 1 74 ? -4.791 6.135 18.025 1.00 92.12 74 LYS A C 1
ATOM 615 O O . LYS A 1 74 ? -5.000 4.930 18.104 1.00 92.12 74 LYS A O 1
ATO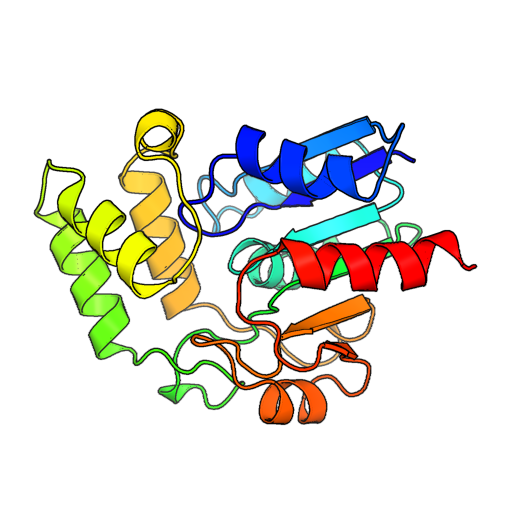M 620 N N . THR A 1 75 ? -5.744 7.062 18.076 1.00 93.69 75 THR A N 1
ATOM 621 C CA . THR A 1 75 ? -7.183 6.801 18.213 1.00 93.69 75 THR A CA 1
ATOM 622 C C . THR A 1 75 ? -7.827 6.310 16.918 1.00 93.69 75 THR A C 1
ATOM 624 O O . THR A 1 75 ? -8.893 5.705 16.975 1.00 93.69 75 THR A O 1
ATOM 627 N N . SER A 1 76 ? -7.194 6.541 15.766 1.00 96.38 76 SER A N 1
ATOM 628 C CA . SER A 1 76 ? -7.725 6.139 14.466 1.00 96.38 76 SER A CA 1
ATOM 629 C C . SER A 1 76 ? -7.491 4.657 14.186 1.00 96.38 76 SER A C 1
ATOM 631 O O . SER A 1 76 ? -6.446 4.082 14.520 1.00 96.38 76 SER A O 1
ATOM 633 N N . ILE A 1 77 ? -8.445 4.048 13.486 1.00 97.25 77 ILE A N 1
ATOM 634 C CA . ILE A 1 77 ? -8.292 2.711 12.924 1.00 97.25 77 ILE A CA 1
ATOM 635 C C . ILE A 1 77 ? -7.277 2.793 11.785 1.00 97.25 77 ILE A C 1
ATOM 637 O O . ILE A 1 77 ? -7.368 3.658 10.916 1.00 97.25 77 ILE A O 1
ATOM 641 N N . LYS A 1 78 ? -6.321 1.863 11.764 1.00 97.81 78 LYS A N 1
ATOM 642 C CA . LYS A 1 78 ? -5.349 1.730 10.676 1.00 97.81 78 LYS A CA 1
ATOM 643 C C . LYS A 1 78 ? -5.593 0.417 9.962 1.00 97.81 78 LYS A C 1
ATOM 645 O O . LYS A 1 78 ? -5.642 -0.637 10.600 1.00 97.81 78 LYS A O 1
ATOM 650 N N . ALA A 1 79 ? -5.759 0.474 8.652 1.00 98.38 79 ALA A N 1
ATOM 651 C CA . ALA A 1 79 ? -5.971 -0.698 7.830 1.00 98.38 79 ALA A CA 1
ATOM 652 C C . ALA A 1 79 ? -5.122 -0.642 6.566 1.00 98.38 79 ALA A C 1
ATOM 654 O O . ALA A 1 79 ? -4.850 0.430 6.031 1.00 98.38 79 ALA A O 1
ATOM 655 N N . VAL A 1 80 ? -4.716 -1.809 6.082 1.00 98.62 80 VAL A N 1
ATOM 656 C CA . VAL A 1 80 ? -3.990 -1.942 4.822 1.00 98.62 80 VAL A CA 1
ATOM 657 C C . VAL A 1 80 ? -4.510 -3.112 3.999 1.00 98.62 80 VAL A C 1
ATOM 659 O O . VAL A 1 80 ? -4.860 -4.169 4.533 1.00 98.62 80 VAL A O 1
ATOM 662 N N . LEU A 1 81 ? -4.541 -2.906 2.687 1.00 98.62 81 LEU A N 1
ATOM 663 C CA . LEU A 1 81 ? -4.955 -3.869 1.674 1.00 98.62 81 LEU A CA 1
ATOM 664 C C . LEU A 1 81 ? -3.768 -4.177 0.766 1.00 98.62 81 LEU A C 1
ATOM 666 O O . LEU A 1 81 ? -3.075 -3.251 0.340 1.00 98.62 81 LEU A O 1
ATOM 670 N N . ALA A 1 82 ? -3.563 -5.457 0.456 1.00 97.62 82 ALA A N 1
ATOM 671 C CA . ALA A 1 82 ? -2.405 -5.928 -0.306 1.00 97.62 82 ALA A CA 1
ATOM 672 C C . ALA A 1 82 ? -1.086 -5.335 0.252 1.00 97.62 82 ALA A C 1
ATOM 674 O O . ALA A 1 82 ? -0.398 -4.572 -0.431 1.00 97.62 82 ALA A O 1
ATOM 675 N N . PRO A 1 83 ? -0.783 -5.607 1.537 1.00 97.94 83 PRO A N 1
ATOM 676 C CA . PRO A 1 83 ? 0.275 -4.940 2.284 1.00 97.94 83 PRO A CA 1
ATOM 677 C C . PRO A 1 83 ? 1.667 -5.275 1.742 1.00 97.94 83 PRO A C 1
ATOM 679 O O . PRO A 1 83 ? 2.016 -6.442 1.573 1.00 97.94 83 PRO A O 1
ATOM 682 N N . ILE A 1 84 ? 2.505 -4.260 1.568 1.00 98.25 84 ILE A N 1
ATOM 683 C CA . ILE A 1 84 ? 3.904 -4.435 1.183 1.00 98.25 84 ILE A CA 1
ATOM 684 C C . ILE A 1 84 ? 4.768 -4.200 2.424 1.00 98.25 84 ILE A C 1
ATOM 686 O O . ILE A 1 84 ? 4.741 -3.117 3.000 1.00 98.25 84 ILE A O 1
ATOM 690 N N . LEU A 1 85 ? 5.527 -5.220 2.834 1.00 97.94 85 LEU A N 1
ATOM 691 C CA . LEU A 1 85 ? 6.594 -5.077 3.834 1.00 97.94 85 LEU A CA 1
ATOM 692 C C . LEU A 1 85 ? 7.938 -4.783 3.172 1.00 97.94 85 LEU A C 1
ATOM 694 O O . LEU A 1 85 ? 8.660 -3.909 3.624 1.00 97.94 85 LEU A O 1
ATOM 698 N N . ALA A 1 86 ? 8.246 -5.496 2.091 1.00 97.44 86 ALA A N 1
ATOM 699 C CA . ALA A 1 86 ? 9.258 -5.159 1.098 1.00 97.44 86 ALA A CA 1
ATOM 700 C C . ALA A 1 86 ? 8.786 -5.745 -0.238 1.00 97.44 86 ALA A C 1
ATOM 702 O O . ALA A 1 86 ? 8.225 -6.846 -0.258 1.00 97.44 86 ALA A O 1
ATOM 703 N N . PHE A 1 87 ? 8.952 -5.012 -1.339 1.00 97.12 87 PHE A N 1
ATOM 704 C CA . PHE A 1 87 ? 8.354 -5.415 -2.616 1.00 97.12 87 PHE A CA 1
ATOM 705 C C . PHE A 1 87 ? 9.183 -6.456 -3.371 1.00 97.12 87 PHE A C 1
ATOM 707 O O . PHE A 1 87 ? 8.625 -7.301 -4.074 1.00 97.12 87 PHE A O 1
ATOM 714 N N . THR A 1 88 ? 10.507 -6.405 -3.221 1.00 96.94 88 THR A N 1
ATOM 715 C CA . THR A 1 88 ? 11.413 -7.299 -3.936 1.00 96.94 88 THR A CA 1
ATOM 716 C C . THR A 1 88 ? 11.529 -8.653 -3.246 1.00 96.94 88 THR A C 1
ATOM 718 O O . THR A 1 88 ? 11.624 -8.762 -2.019 1.00 96.94 88 THR A O 1
ATOM 721 N N . ARG A 1 89 ? 11.532 -9.713 -4.052 1.00 96.56 89 ARG A N 1
ATOM 722 C CA . ARG A 1 89 ? 11.654 -11.102 -3.599 1.00 96.56 89 ARG A CA 1
ATOM 723 C C . ARG A 1 89 ? 12.944 -11.340 -2.827 1.00 96.56 89 ARG A C 1
ATOM 725 O O . ARG A 1 89 ? 12.958 -12.103 -1.868 1.00 96.56 89 ARG A O 1
ATOM 732 N N . GLU A 1 90 ? 14.010 -10.657 -3.222 1.00 96.75 90 GLU A N 1
ATOM 733 C CA . GLU A 1 90 ? 15.339 -10.748 -2.625 1.00 96.75 90 GLU A CA 1
ATOM 734 C C . GLU A 1 90 ? 15.371 -10.291 -1.154 1.00 96.75 90 GLU A C 1
ATOM 736 O O . GLU A 1 90 ? 16.267 -10.690 -0.417 1.00 96.75 90 GLU A O 1
ATOM 741 N N . GLN A 1 91 ? 14.386 -9.506 -0.699 1.00 96.06 91 GLN A N 1
ATOM 742 C CA . GLN A 1 91 ? 14.269 -9.111 0.710 1.00 96.06 91 GLN A CA 1
ATOM 743 C C . GLN A 1 91 ? 13.613 -10.194 1.585 1.00 96.06 91 GLN A C 1
ATOM 745 O O . GLN A 1 91 ? 13.639 -10.070 2.803 1.00 96.06 91 GLN A O 1
ATOM 750 N N . ASP A 1 92 ? 13.021 -11.241 0.996 1.00 96.56 92 ASP A N 1
ATOM 751 C CA . ASP A 1 92 ? 12.363 -12.358 1.698 1.00 96.56 92 ASP A CA 1
ATOM 752 C C . ASP A 1 92 ? 11.261 -11.933 2.702 1.00 96.56 92 ASP A C 1
ATOM 754 O O . ASP A 1 92 ? 11.044 -12.549 3.747 1.00 96.56 92 ASP A O 1
ATOM 758 N N . MET A 1 93 ? 10.508 -10.876 2.374 1.00 97.06 93 MET A N 1
ATOM 759 C CA . MET A 1 93 ? 9.423 -10.335 3.220 1.00 97.06 93 MET A CA 1
ATOM 760 C C . MET A 1 93 ? 8.031 -10.455 2.587 1.00 97.06 93 MET A C 1
ATOM 762 O O . MET A 1 93 ? 7.099 -9.746 2.960 1.00 97.06 93 MET A O 1
ATOM 766 N N . GLY A 1 94 ? 7.881 -11.375 1.632 1.00 96.50 94 GLY A N 1
ATOM 767 C CA . GLY A 1 94 ? 6.614 -11.667 0.960 1.00 96.50 94 GLY A CA 1
ATOM 768 C C . GLY A 1 94 ? 6.439 -11.002 -0.404 1.00 96.50 94 GLY A C 1
ATOM 769 O O . GLY A 1 94 ? 5.475 -11.330 -1.084 1.00 96.50 94 GLY A O 1
ATOM 770 N N . GLY A 1 95 ? 7.352 -10.136 -0.845 1.00 97.56 95 GLY A N 1
ATOM 771 C CA . GLY A 1 95 ? 7.397 -9.658 -2.229 1.00 97.56 95 GLY A CA 1
ATOM 772 C C . GLY A 1 95 ? 7.726 -10.774 -3.231 1.00 97.56 95 GLY A C 1
ATOM 773 O O . GLY A 1 95 ? 8.517 -11.668 -2.932 1.00 97.56 95 GLY A O 1
ATOM 774 N N . LYS A 1 96 ? 7.111 -10.745 -4.419 1.00 96.38 96 LYS A N 1
ATOM 775 C CA . LYS A 1 96 ? 7.337 -11.722 -5.506 1.00 96.38 96 LYS A CA 1
ATOM 776 C C . LYS A 1 96 ? 8.072 -11.137 -6.710 1.00 96.38 96 LYS A C 1
ATOM 778 O O . LYS A 1 96 ? 8.665 -11.895 -7.477 1.00 96.38 96 LYS A O 1
ATOM 783 N N . THR A 1 97 ? 8.042 -9.817 -6.873 1.00 94.69 97 THR A N 1
ATOM 784 C CA . THR A 1 97 ? 8.731 -9.113 -7.961 1.00 94.69 97 THR A CA 1
ATOM 785 C C . THR A 1 97 ? 10.233 -9.169 -7.730 1.00 94.69 97 THR A C 1
ATOM 787 O O . THR A 1 97 ? 10.688 -8.951 -6.613 1.00 94.69 97 THR A O 1
ATOM 790 N N . THR A 1 98 ? 11.027 -9.449 -8.757 1.00 95.12 98 THR A N 1
ATOM 791 C CA . THR A 1 98 ? 12.487 -9.397 -8.608 1.00 95.12 98 THR A CA 1
ATOM 792 C C . THR A 1 98 ? 12.991 -7.963 -8.691 1.00 95.12 98 THR A C 1
ATOM 794 O O . THR A 1 98 ? 12.442 -7.137 -9.424 1.00 95.12 98 THR A O 1
ATOM 797 N N . ASP A 1 99 ? 14.090 -7.678 -8.003 1.00 94.88 99 ASP A N 1
ATOM 798 C CA . ASP A 1 99 ? 14.830 -6.420 -8.149 1.00 94.88 99 ASP A CA 1
ATOM 799 C C . ASP A 1 99 ? 15.126 -6.084 -9.627 1.00 94.88 99 ASP A C 1
ATOM 801 O O 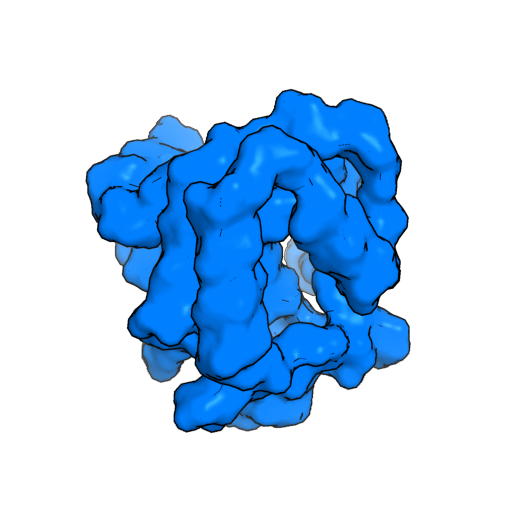. ASP A 1 99 ? 14.925 -4.959 -10.084 1.00 94.88 99 ASP A O 1
ATOM 805 N N . THR A 1 100 ? 15.496 -7.090 -10.427 1.00 94.12 100 THR A N 1
ATOM 806 C CA . THR A 1 100 ? 15.754 -6.917 -11.866 1.00 94.12 100 THR A CA 1
ATOM 807 C C . THR A 1 100 ? 14.506 -6.496 -12.646 1.00 94.12 100 THR A C 1
ATOM 809 O O . THR A 1 100 ? 14.592 -5.597 -13.484 1.00 94.12 100 THR A O 1
ATOM 812 N N . GLN A 1 101 ? 13.347 -7.113 -12.384 1.00 93.19 101 GLN A N 1
ATOM 813 C CA . GLN A 1 101 ? 12.080 -6.740 -13.026 1.00 93.19 101 GLN A CA 1
ATOM 814 C C . GLN A 1 101 ? 11.705 -5.292 -12.698 1.00 93.19 101 GLN A C 1
ATOM 816 O O . GLN A 1 101 ? 11.325 -4.533 -13.590 1.00 93.19 101 GLN A O 1
ATOM 821 N N . LEU A 1 102 ? 11.864 -4.894 -11.434 1.00 94.38 102 LEU A N 1
ATOM 822 C CA . LEU A 1 102 ? 11.546 -3.544 -10.985 1.00 94.38 102 LEU A CA 1
ATOM 823 C C . LEU A 1 102 ? 12.478 -2.496 -11.610 1.00 94.38 102 LEU A C 1
ATOM 825 O O . LEU A 1 102 ? 12.005 -1.522 -12.197 1.00 94.38 102 LEU A O 1
ATOM 829 N N . LYS A 1 103 ? 13.796 -2.733 -11.590 1.00 94.94 103 LYS A N 1
ATOM 830 C CA . LYS A 1 103 ? 14.791 -1.863 -12.243 1.00 94.94 103 LYS A CA 1
ATOM 831 C C . LYS A 1 103 ? 14.559 -1.735 -13.741 1.00 94.94 103 LYS A C 1
ATOM 833 O O . LYS A 1 103 ? 14.753 -0.661 -14.313 1.00 94.94 103 LYS A O 1
ATOM 838 N N . HIS A 1 104 ? 14.140 -2.818 -14.390 1.00 93.00 104 HIS A N 1
ATOM 839 C CA . HIS A 1 104 ? 13.793 -2.792 -15.803 1.00 93.00 104 HIS A CA 1
ATOM 840 C C . HIS A 1 104 ? 12.593 -1.875 -16.072 1.00 93.00 104 HIS A C 1
ATOM 842 O O . HIS A 1 104 ? 12.678 -1.021 -16.955 1.00 93.00 104 HIS A O 1
ATOM 848 N N . LEU A 1 105 ? 11.528 -1.978 -15.270 1.00 91.75 105 LEU A N 1
ATOM 849 C CA . LEU A 1 105 ? 10.362 -1.097 -15.374 1.00 91.75 105 LEU A CA 1
ATOM 850 C C . LEU A 1 105 ? 10.737 0.377 -15.150 1.00 91.75 105 LEU A C 1
ATOM 852 O O . LEU A 1 105 ? 10.370 1.229 -15.959 1.00 91.75 105 LEU A O 1
ATOM 856 N N . ILE A 1 106 ? 11.533 0.675 -14.117 1.00 93.88 106 ILE A N 1
ATOM 857 C CA . ILE A 1 106 ? 12.051 2.029 -13.854 1.00 93.88 106 ILE A CA 1
ATOM 858 C C . ILE A 1 106 ? 12.828 2.553 -15.068 1.00 93.88 106 ILE A C 1
ATOM 860 O O . ILE A 1 106 ? 12.614 3.680 -15.518 1.00 93.88 106 ILE A O 1
ATOM 864 N N . LYS A 1 107 ? 13.722 1.731 -15.630 1.00 93.69 107 LYS A N 1
ATOM 865 C CA . LYS A 1 107 ? 14.542 2.090 -16.793 1.00 93.69 107 LYS A CA 1
ATOM 866 C C . LYS A 1 107 ? 13.693 2.378 -18.030 1.00 93.69 107 LYS A C 1
ATOM 868 O O . LYS A 1 107 ? 14.006 3.323 -18.751 1.00 93.69 107 LYS A O 1
ATOM 873 N N . ILE A 1 108 ? 12.652 1.586 -18.285 1.00 91.75 108 ILE A N 1
ATOM 874 C CA . ILE A 1 108 ? 11.734 1.818 -19.404 1.00 91.75 108 ILE A CA 1
ATOM 875 C C . ILE A 1 108 ? 10.952 3.115 -19.183 1.00 91.75 108 ILE A C 1
ATOM 877 O O . ILE A 1 108 ? 10.908 3.950 -20.083 1.00 91.75 108 ILE A O 1
ATOM 881 N N . LEU A 1 109 ? 10.397 3.335 -17.988 1.00 90.00 109 LEU A N 1
ATOM 882 C CA . LEU A 1 109 ? 9.645 4.556 -17.683 1.00 90.00 109 LEU A CA 1
ATOM 883 C C . LEU A 1 109 ? 10.503 5.820 -17.786 1.00 90.00 109 LEU A C 1
ATOM 885 O O . LEU A 1 109 ? 9.998 6.841 -18.239 1.00 90.00 109 LEU A O 1
ATOM 889 N N . LYS A 1 110 ? 11.791 5.759 -17.428 1.00 91.31 110 LYS A N 1
ATOM 890 C CA . LYS A 1 110 ? 12.741 6.873 -17.603 1.00 91.31 110 LYS A CA 1
ATOM 891 C C . LYS A 1 110 ? 13.041 7.200 -19.070 1.00 91.31 110 LYS A C 1
ATOM 893 O O . LYS A 1 110 ? 13.457 8.316 -19.354 1.00 91.31 110 LYS A O 1
ATOM 898 N N . ARG A 1 111 ? 12.902 6.229 -19.979 1.00 88.06 111 ARG A N 1
ATOM 899 C CA . ARG A 1 111 ? 13.287 6.354 -21.397 1.00 88.06 111 ARG A CA 1
ATOM 900 C C . ARG A 1 111 ? 12.117 6.608 -22.332 1.00 88.06 111 ARG A C 1
ATOM 902 O O . ARG A 1 111 ? 12.316 7.230 -23.366 1.00 88.06 111 ARG A O 1
ATOM 909 N N . SER A 1 112 ? 10.947 6.064 -22.016 1.00 80.56 112 SER A N 1
ATOM 910 C CA . SER A 1 112 ? 9.761 6.263 -22.839 1.00 80.56 112 SER A CA 1
ATOM 911 C C . SER A 1 112 ? 9.127 7.616 -22.532 1.00 80.56 112 SER A C 1
ATOM 913 O O . SER A 1 112 ? 9.082 8.030 -21.376 1.00 80.56 112 SER A O 1
ATOM 915 N N . GLU A 1 113 ? 8.584 8.271 -23.549 1.00 76.12 113 GLU A N 1
ATOM 916 C CA . GLU A 1 113 ? 7.653 9.390 -23.382 1.00 76.12 113 GLU A CA 1
ATOM 917 C C . GLU A 1 113 ? 6.189 8.915 -23.445 1.00 76.12 113 GLU A C 1
ATOM 919 O O . GLU A 1 113 ? 5.2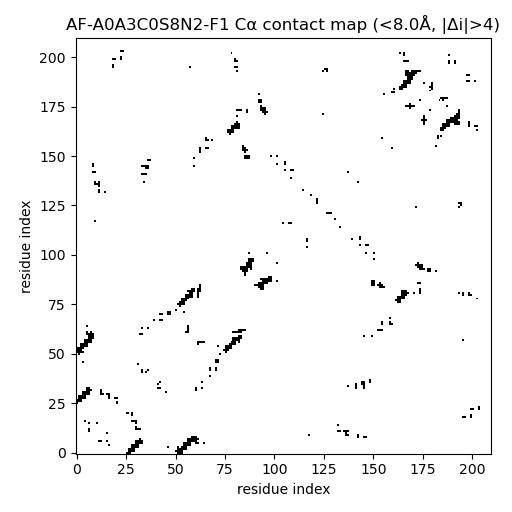96 9.600 -22.948 1.00 76.12 113 GLU A O 1
ATOM 924 N N . ASP A 1 114 ? 5.945 7.695 -23.942 1.00 80.62 114 ASP A N 1
ATOM 925 C CA . ASP A 1 114 ? 4.618 7.093 -24.091 1.00 80.62 114 ASP A CA 1
ATOM 926 C C . ASP A 1 114 ? 4.126 6.351 -22.830 1.00 80.62 114 ASP A C 1
ATOM 928 O O . ASP A 1 114 ? 4.883 6.055 -21.895 1.00 80.62 114 ASP A O 1
ATOM 932 N N . ASN A 1 115 ? 2.827 6.047 -22.806 1.00 80.06 115 ASN A N 1
ATOM 933 C CA . ASN A 1 115 ? 2.167 5.340 -21.703 1.00 80.06 115 ASN A CA 1
ATOM 934 C C . ASN A 1 115 ? 2.185 3.809 -21.855 1.00 80.06 115 ASN A C 1
ATOM 936 O O . ASN A 1 115 ? 1.620 3.115 -21.008 1.00 80.06 115 ASN A O 1
ATOM 940 N N . THR A 1 116 ? 2.828 3.265 -22.893 1.00 82.62 116 THR A N 1
ATOM 941 C CA . THR A 1 116 ? 2.862 1.821 -23.183 1.00 82.62 116 THR A CA 1
ATOM 942 C C . THR A 1 116 ? 3.310 0.986 -21.973 1.00 82.62 116 THR A C 1
ATOM 944 O O . THR A 1 116 ? 2.594 0.053 -21.610 1.00 82.62 116 THR A O 1
ATOM 947 N N . PRO A 1 117 ? 4.376 1.360 -21.231 1.00 81.69 117 PRO A N 1
ATOM 948 C CA . PRO A 1 117 ? 4.820 0.594 -20.063 1.00 81.69 117 PRO A CA 1
ATOM 949 C C . PRO A 1 117 ? 3.780 0.529 -18.935 1.00 81.69 117 PRO A C 1
ATOM 951 O O . PRO A 1 117 ? 3.743 -0.440 -18.179 1.00 81.69 117 PRO A O 1
ATOM 954 N N . LEU A 1 118 ? 2.933 1.557 -18.810 1.00 82.00 118 LEU A N 1
ATOM 955 C CA . LEU A 1 118 ? 1.850 1.585 -17.825 1.00 82.00 118 LEU A CA 1
ATOM 956 C C . LEU A 1 118 ? 0.694 0.687 -18.275 1.00 82.00 118 LEU A C 1
ATOM 958 O O . LEU A 1 118 ? 0.175 -0.088 -17.477 1.00 82.00 118 LEU A O 1
ATOM 962 N N . VAL A 1 119 ? 0.331 0.728 -19.560 1.00 78.62 119 VAL A N 1
ATOM 963 C CA . VAL A 1 119 ? -0.701 -0.151 -20.140 1.00 78.62 119 VAL A CA 1
ATOM 964 C C . VAL A 1 119 ? -0.318 -1.627 -19.998 1.00 78.62 119 VAL A C 1
ATOM 966 O O . VAL A 1 119 ? -1.145 -2.443 -19.575 1.00 78.62 119 VAL A O 1
ATOM 969 N N . ASP A 1 120 ? 0.938 -1.962 -20.288 1.00 78.81 120 ASP A N 1
ATOM 970 C CA . ASP A 1 120 ? 1.466 -3.317 -20.131 1.00 78.81 120 ASP A CA 1
ATOM 971 C C . ASP A 1 120 ? 1.426 -3.759 -18.666 1.00 78.81 120 ASP A C 1
ATOM 973 O O . ASP A 1 120 ? 1.031 -4.889 -18.361 1.00 78.81 120 ASP A O 1
ATOM 977 N N . PHE A 1 121 ? 1.765 -2.859 -17.737 1.00 80.81 121 PHE A N 1
ATOM 978 C CA . PHE A 1 121 ? 1.639 -3.128 -16.309 1.00 80.81 121 PHE A CA 1
ATOM 979 C C . PHE A 1 121 ? 0.194 -3.474 -15.926 1.00 80.81 121 PHE A C 1
ATOM 981 O O . PHE A 1 121 ? -0.034 -4.543 -15.359 1.00 80.81 121 PHE A O 1
ATOM 988 N N . TYR A 1 122 ? -0.797 -2.645 -16.274 1.00 76.00 122 TYR A N 1
ATOM 989 C CA . TYR A 1 122 ? -2.197 -2.916 -15.908 1.00 76.00 122 TYR A CA 1
ATOM 990 C C . TYR A 1 122 ? -2.722 -4.230 -16.483 1.00 76.00 122 TYR A C 1
ATOM 992 O O . TYR A 1 122 ? -3.385 -4.992 -15.773 1.00 76.00 122 TYR A O 1
ATOM 1000 N N . THR A 1 123 ? -2.384 -4.516 -17.742 1.00 73.75 123 THR A N 1
ATOM 1001 C CA . THR A 1 123 ? -2.792 -5.747 -18.430 1.00 73.75 123 THR A CA 1
ATOM 1002 C C . THR A 1 123 ? -2.268 -6.979 -17.693 1.00 73.75 123 THR A C 1
ATOM 1004 O O . THR A 1 123 ? -3.024 -7.909 -17.405 1.00 73.75 123 THR A O 1
ATOM 1007 N N . ASN A 1 124 ? -0.994 -6.951 -17.294 1.00 69.81 124 ASN A N 1
ATOM 1008 C CA . ASN A 1 124 ? -0.372 -8.032 -16.532 1.00 69.81 124 ASN A CA 1
ATOM 1009 C C . ASN A 1 124 ? -0.942 -8.164 -15.108 1.00 69.81 124 ASN A C 1
ATOM 1011 O O . ASN A 1 124 ? -1.001 -9.268 -14.566 1.00 69.81 124 ASN A O 1
ATOM 1015 N N . CYS A 1 125 ? -1.414 -7.065 -14.511 1.00 65.88 125 CYS A N 1
ATOM 1016 C CA . CYS A 1 125 ? -1.969 -7.065 -13.158 1.00 65.88 125 CYS A CA 1
ATOM 1017 C C . CYS A 1 125 ? -3.386 -7.639 -13.044 1.00 65.88 125 CYS A C 1
ATOM 1019 O O . CYS A 1 125 ? -3.873 -7.817 -11.925 1.00 65.88 125 CYS A O 1
ATOM 1021 N N . LYS A 1 126 ? -4.076 -7.881 -14.170 1.00 67.56 126 LYS A N 1
ATOM 1022 C CA . LYS A 1 126 ? -5.519 -8.192 -14.209 1.00 67.56 126 LYS A CA 1
ATOM 1023 C C . LYS A 1 126 ? -6.366 -7.193 -13.408 1.00 67.56 126 LYS A C 1
ATOM 1025 O O . LYS A 1 126 ? -7.433 -7.541 -12.901 1.00 67.56 126 LYS A O 1
ATOM 1030 N N . ILE A 1 127 ? -5.886 -5.959 -13.266 1.00 65.00 127 ILE A N 1
ATOM 1031 C CA . ILE A 1 127 ? -6.674 -4.877 -12.689 1.00 65.00 127 ILE A CA 1
ATOM 1032 C C . ILE A 1 127 ? -7.550 -4.372 -13.835 1.00 65.00 127 ILE A C 1
ATOM 1034 O O . ILE A 1 127 ? -6.993 -3.973 -14.859 1.00 65.00 127 ILE A O 1
ATOM 1038 N N . PRO A 1 128 ? -8.891 -4.415 -13.718 1.00 62.50 128 PRO A N 1
ATOM 1039 C CA . PRO A 1 128 ? -9.760 -3.806 -14.712 1.00 62.50 128 PRO A CA 1
ATOM 1040 C C . PRO A 1 128 ? -9.523 -2.295 -14.657 1.00 62.50 128 PRO A C 1
ATOM 1042 O O . PRO A 1 128 ? -10.071 -1.602 -13.802 1.00 62.50 128 PRO A O 1
ATOM 1045 N N . PHE A 1 129 ? -8.624 -1.813 -15.512 1.00 63.69 129 PHE A N 1
ATOM 1046 C CA . PHE A 1 129 ? -8.198 -0.425 -15.554 1.00 63.69 129 PHE A CA 1
ATOM 1047 C C . PHE A 1 129 ? -8.706 0.212 -16.852 1.00 63.69 129 PHE A C 1
ATOM 1049 O O . PHE A 1 129 ? -8.190 -0.110 -17.927 1.00 63.69 129 PHE A O 1
ATOM 1056 N N . PRO A 1 130 ? -9.736 1.072 -16.781 1.00 64.56 130 PRO A N 1
ATOM 1057 C CA . PRO A 1 130 ? -10.188 1.862 -17.919 1.00 64.56 130 PRO A CA 1
ATOM 1058 C C . PRO A 1 130 ? -9.022 2.687 -18.474 1.00 64.56 130 PRO A C 1
ATOM 1060 O O . PRO A 1 130 ? -8.361 3.414 -17.728 1.00 64.56 130 PRO A O 1
ATOM 1063 N N . LYS A 1 131 ? -8.745 2.582 -19.779 1.00 67.75 131 LYS A N 1
ATOM 1064 C CA . LYS A 1 131 ? -7.662 3.350 -20.426 1.00 67.75 131 LYS A CA 1
ATOM 1065 C C . LYS A 1 131 ? -7.884 4.856 -20.282 1.00 67.75 131 LYS A C 1
ATOM 1067 O O . LYS A 1 131 ? -6.928 5.622 -20.244 1.00 67.75 131 LYS A O 1
ATOM 1072 N N . GLU A 1 132 ? -9.140 5.257 -20.151 1.00 68.56 132 GLU A N 1
ATOM 1073 C CA . GLU A 1 132 ? -9.604 6.626 -19.956 1.00 68.56 132 GLU A CA 1
ATOM 1074 C C . GLU A 1 132 ? -9.073 7.235 -18.650 1.00 68.56 132 GLU A C 1
ATOM 1076 O O . GLU A 1 132 ? -8.952 8.448 -18.547 1.00 68.56 132 GLU A O 1
ATOM 1081 N N . LEU A 1 133 ? -8.694 6.409 -17.668 1.00 69.81 133 LEU A N 1
ATOM 1082 C CA . LEU A 1 133 ? -8.162 6.873 -16.387 1.00 69.81 133 LEU A CA 1
ATOM 1083 C C . LEU A 1 133 ? -6.636 7.048 -16.381 1.00 69.81 133 LEU A C 1
ATOM 1085 O O . LEU A 1 133 ? -6.083 7.539 -15.396 1.00 69.81 133 LEU A O 1
ATOM 1089 N N . LEU A 1 134 ? -5.945 6.705 -17.478 1.00 73.12 134 LEU A N 1
ATOM 1090 C CA . LEU A 1 134 ? -4.505 6.948 -17.631 1.00 73.12 134 LEU A CA 1
ATOM 1091 C C . LEU A 1 134 ? -4.166 8.444 -17.593 1.00 73.12 134 LEU A C 1
ATOM 1093 O O . LEU A 1 134 ? -3.092 8.807 -17.120 1.00 73.12 134 LEU A O 1
ATOM 1097 N N . SER A 1 135 ? -5.072 9.315 -18.055 1.00 71.50 135 SER A N 1
ATOM 1098 C CA . SER A 1 135 ? -4.885 10.774 -18.011 1.00 71.50 135 SER A CA 1
ATOM 1099 C C . SER A 1 135 ? -4.864 11.336 -16.591 1.00 71.50 135 SER A C 1
ATOM 1101 O O . SER A 1 135 ? -4.327 12.416 -16.373 1.00 71.50 135 SER A O 1
ATOM 1103 N N . ASN A 1 136 ? -5.428 10.601 -15.629 1.00 81.69 136 ASN A N 1
ATOM 1104 C CA . ASN A 1 136 ? -5.567 11.030 -14.238 1.00 81.69 136 ASN A CA 1
ATOM 1105 C C . ASN A 1 136 ? -4.472 10.427 -13.346 1.00 81.69 136 ASN A C 1
ATOM 1107 O O . ASN A 1 136 ? -4.557 10.473 -12.115 1.00 81.69 136 ASN A O 1
ATOM 1111 N N . LEU A 1 137 ? -3.450 9.824 -13.957 1.00 86.12 137 LEU A N 1
ATOM 1112 C CA . LEU A 1 137 ? -2.290 9.332 -13.237 1.00 86.12 137 LEU A CA 1
ATOM 1113 C C . LEU A 1 137 ? -1.379 10.483 -12.801 1.00 86.12 137 LEU A C 1
ATOM 1115 O O . LEU A 1 137 ? -1.299 11.515 -13.471 1.00 86.12 137 LEU A O 1
ATOM 1119 N N . PRO A 1 138 ? -0.635 10.29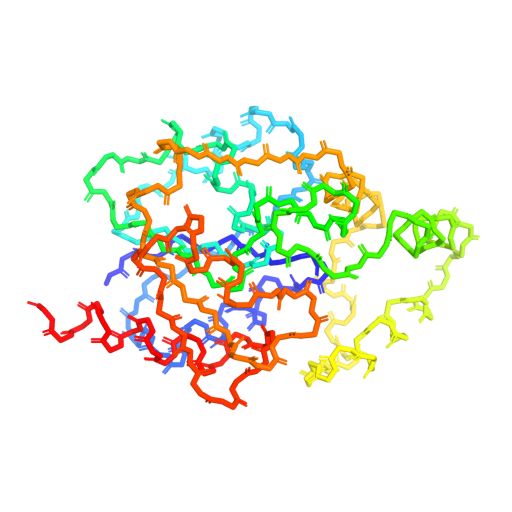8 -11.698 1.00 88.62 138 PRO A N 1
ATOM 1120 C CA . PRO A 1 138 ? 0.439 11.209 -11.347 1.00 88.62 138 PRO A CA 1
ATOM 1121 C C . PRO A 1 138 ? 1.454 11.341 -12.480 1.00 88.62 138 PRO A C 1
ATOM 1123 O O . PRO A 1 138 ? 1.640 10.433 -13.294 1.00 88.62 138 PRO A O 1
ATOM 1126 N N . ASN A 1 139 ? 2.176 12.460 -12.477 1.00 90.56 139 ASN A N 1
ATOM 1127 C CA . ASN A 1 139 ? 3.234 12.681 -13.449 1.00 90.56 139 ASN A CA 1
ATOM 1128 C C . ASN A 1 139 ? 4.313 11.580 -13.375 1.00 90.56 139 ASN A C 1
ATOM 1130 O O . ASN A 1 139 ? 4.516 10.908 -12.359 1.00 90.56 139 ASN A O 1
ATOM 1134 N N . ARG A 1 140 ? 5.053 11.430 -14.473 1.00 90.25 140 ARG A N 1
ATOM 1135 C CA . ARG A 1 140 ? 6.071 10.386 -14.634 1.00 90.25 140 ARG A CA 1
ATOM 1136 C C . ARG A 1 140 ? 7.153 10.415 -13.549 1.00 90.25 140 ARG A C 1
ATOM 1138 O O . ARG A 1 140 ? 7.587 9.354 -13.113 1.00 90.25 140 ARG A O 1
ATOM 1145 N N . SER A 1 141 ? 7.559 11.601 -13.089 1.00 93.56 141 SER A N 1
ATOM 1146 C CA . SER A 1 141 ? 8.544 11.747 -12.006 1.00 93.56 141 SER A CA 1
ATOM 1147 C C . SER A 1 141 ? 8.032 11.119 -10.706 1.00 93.56 141 SER A C 1
ATOM 1149 O O . SER A 1 141 ? 8.721 10.299 -10.104 1.00 93.56 141 SER A O 1
ATOM 1151 N N . THR A 1 142 ? 6.782 11.398 -10.331 1.00 95.56 142 THR A N 1
ATOM 1152 C CA . THR A 1 142 ? 6.111 10.767 -9.186 1.00 95.56 142 THR A CA 1
ATOM 1153 C C . THR A 1 142 ? 5.996 9.250 -9.347 1.00 95.56 142 THR A C 1
ATOM 1155 O O . THR A 1 142 ? 6.269 8.510 -8.402 1.00 95.56 142 THR A O 1
ATOM 1158 N N . LEU A 1 143 ? 5.641 8.754 -10.538 1.00 94.88 143 LEU A N 1
ATOM 1159 C CA . LEU A 1 143 ? 5.577 7.309 -10.788 1.00 94.88 143 LEU A CA 1
ATOM 1160 C C . LEU A 1 143 ? 6.948 6.640 -10.616 1.00 94.88 143 LEU A C 1
ATOM 1162 O O . LEU A 1 143 ? 7.037 5.594 -9.976 1.00 94.88 143 LEU A O 1
ATOM 1166 N N . ILE A 1 144 ? 8.017 7.245 -11.136 1.00 95.56 144 ILE A N 1
ATOM 1167 C CA . ILE A 1 144 ? 9.384 6.730 -10.989 1.00 95.56 144 ILE A CA 1
ATOM 1168 C C . ILE A 1 144 ? 9.794 6.692 -9.514 1.00 95.56 144 ILE A C 1
ATOM 1170 O O . ILE A 1 144 ? 10.215 5.636 -9.046 1.00 95.56 144 ILE A O 1
ATOM 1174 N N . LYS A 1 145 ? 9.591 7.787 -8.767 1.00 97.88 145 LYS A N 1
ATOM 1175 C CA . LYS A 1 145 ? 9.875 7.830 -7.322 1.00 97.88 145 LYS A CA 1
ATOM 1176 C C . LYS A 1 145 ? 9.102 6.760 -6.552 1.00 97.88 145 LYS A C 1
ATOM 1178 O O . LYS A 1 145 ? 9.632 6.158 -5.625 1.00 97.88 145 LYS A O 1
ATOM 1183 N N . GLY A 1 146 ? 7.861 6.483 -6.957 1.00 97.94 146 GLY A N 1
ATOM 1184 C CA . GLY A 1 146 ? 7.056 5.396 -6.403 1.00 97.94 146 GLY A CA 1
ATOM 1185 C C . GLY A 1 146 ? 7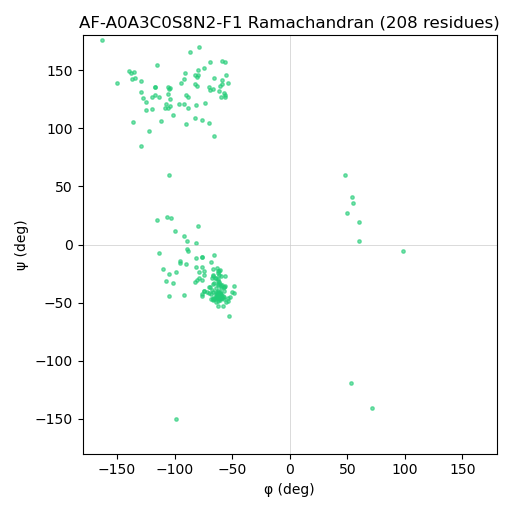.693 4.015 -6.570 1.00 97.94 146 GLY A C 1
ATOM 1186 O O . GLY A 1 146 ? 7.702 3.224 -5.629 1.00 97.94 146 GLY A O 1
ATOM 1187 N N . LEU A 1 147 ? 8.268 3.724 -7.738 1.00 97.19 147 LEU A N 1
ATOM 1188 C CA . LEU A 1 147 ? 8.972 2.460 -7.962 1.00 97.19 147 LEU A CA 1
ATOM 1189 C C . LEU A 1 147 ? 10.308 2.399 -7.213 1.00 97.19 147 LEU A C 1
ATOM 1191 O O . LEU A 1 147 ? 10.611 1.371 -6.618 1.00 97.19 147 LEU A O 1
ATOM 1195 N N . GLU A 1 148 ? 11.069 3.495 -7.191 1.00 98.06 148 GLU A N 1
ATOM 1196 C CA . GLU A 1 148 ? 12.319 3.604 -6.419 1.00 98.06 148 GLU A CA 1
ATOM 1197 C C . GLU A 1 148 ? 12.059 3.422 -4.911 1.00 98.06 148 GLU A C 1
ATOM 1199 O O . GLU A 1 148 ? 12.856 2.818 -4.188 1.00 98.06 148 GLU A O 1
ATOM 1204 N N . PHE A 1 149 ? 10.903 3.874 -4.423 1.00 98.50 149 PHE A N 1
ATOM 1205 C CA . PHE A 1 149 ? 10.448 3.622 -3.058 1.00 98.50 149 PHE A CA 1
ATOM 1206 C C . PHE A 1 149 ? 10.146 2.144 -2.808 1.00 98.50 149 PHE A C 1
ATOM 1208 O O . PHE A 1 149 ? 10.620 1.587 -1.821 1.00 98.50 149 PHE A O 1
ATOM 1215 N N . LEU A 1 150 ? 9.411 1.484 -3.710 1.00 97.88 150 LEU A N 1
ATOM 1216 C CA . LEU A 1 150 ? 9.150 0.041 -3.616 1.00 97.88 150 LEU A CA 1
ATOM 1217 C C . LEU A 1 150 ? 10.437 -0.795 -3.674 1.00 97.88 150 LEU A C 1
ATOM 1219 O O . LEU A 1 150 ? 10.505 -1.855 -3.054 1.00 97.88 150 LEU A O 1
ATOM 1223 N N . GLU A 1 151 ? 11.445 -0.326 -4.410 1.00 96.69 151 GLU A N 1
ATOM 1224 C CA . GLU A 1 151 ? 12.751 -0.978 -4.535 1.00 96.69 151 GLU A CA 1
ATOM 1225 C C . GLU A 1 151 ? 13.547 -0.936 -3.226 1.00 96.69 151 GLU A C 1
ATOM 1227 O O . GLU A 1 151 ? 14.177 -1.923 -2.846 1.00 96.69 151 GLU A O 1
ATOM 1232 N N . SER A 1 152 ? 13.526 0.209 -2.542 1.00 95.69 152 SER A N 1
ATOM 1233 C CA . SER A 1 152 ? 14.487 0.528 -1.482 1.00 95.69 152 SER A CA 1
ATOM 1234 C C . SER A 1 152 ? 13.928 0.434 -0.065 1.00 95.69 152 SER A C 1
ATOM 1236 O O . SER A 1 152 ? 14.690 0.219 0.882 1.00 95.69 152 SER A O 1
ATOM 1238 N N . VAL A 1 153 ? 12.616 0.601 0.113 1.00 97.31 153 VAL A N 1
ATOM 1239 C CA . VAL A 1 153 ? 12.005 0.699 1.440 1.00 97.31 153 VAL A CA 1
ATOM 1240 C C . VAL A 1 153 ? 11.499 -0.654 1.919 1.00 97.31 153 VAL A C 1
ATOM 1242 O O . VAL A 1 153 ? 10.883 -1.423 1.181 1.00 97.31 153 VAL A O 1
ATOM 1245 N N . LYS A 1 154 ? 11.730 -0.914 3.207 1.00 96.56 154 LYS A N 1
ATOM 1246 C CA . LYS A 1 154 ? 11.148 -2.041 3.924 1.00 96.56 154 LYS A CA 1
ATOM 1247 C C . LYS A 1 154 ? 10.674 -1.637 5.309 1.00 96.56 154 LYS A C 1
ATOM 1249 O O . LYS A 1 154 ? 11.305 -0.810 5.957 1.00 96.56 154 LYS A O 1
ATOM 1254 N N . GLU A 1 155 ? 9.615 -2.280 5.773 1.00 96.12 155 GLU A N 1
ATOM 1255 C CA . GLU A 1 155 ? 9.033 -2.074 7.098 1.00 96.12 155 GLU A CA 1
ATOM 1256 C C . GLU A 1 155 ? 8.719 -3.414 7.764 1.00 96.12 155 GLU A C 1
ATOM 1258 O O . GLU A 1 155 ? 8.338 -4.377 7.098 1.00 96.12 155 GLU A O 1
ATOM 1263 N N . CYS A 1 156 ? 8.909 -3.509 9.085 1.00 92.06 156 CYS A N 1
ATOM 1264 C CA . CYS A 1 156 ? 8.616 -4.726 9.848 1.00 92.06 156 CYS A CA 1
ATOM 1265 C C . CYS A 1 156 ? 8.516 -4.496 11.360 1.00 92.06 156 CYS A C 1
ATOM 1267 O O . CYS A 1 156 ? 8.793 -3.422 11.891 1.00 92.06 156 CYS A O 1
ATOM 1269 N N . GLY A 1 157 ? 8.162 -5.560 12.080 1.00 88.69 157 GLY A N 1
ATOM 1270 C CA . GLY A 1 157 ? 8.128 -5.551 13.536 1.00 88.69 157 GLY A CA 1
ATOM 1271 C C . GLY A 1 157 ? 6.970 -4.712 14.065 1.00 88.69 157 GLY A C 1
ATOM 1272 O O . GLY A 1 157 ? 5.865 -4.748 13.532 1.00 88.69 157 GLY A O 1
ATOM 1273 N N . LYS A 1 158 ? 7.200 -3.955 15.140 1.00 85.00 158 LYS A N 1
ATOM 1274 C CA . LYS A 1 158 ? 6.122 -3.240 15.845 1.00 85.00 158 LYS A CA 1
ATOM 1275 C C . LYS A 1 158 ? 5.402 -2.197 14.980 1.00 85.00 158 LYS A C 1
ATOM 1277 O O . LYS A 1 158 ? 4.256 -1.886 15.292 1.00 85.00 158 LYS A O 1
ATOM 1282 N N . SER A 1 159 ? 6.028 -1.683 13.915 1.00 83.19 159 SER A N 1
ATOM 1283 C CA . SER A 1 159 ? 5.419 -0.681 13.027 1.00 83.19 159 SER A CA 1
ATOM 1284 C C . SER A 1 159 ? 4.246 -1.222 12.204 1.00 83.19 159 SER A C 1
ATOM 1286 O O . SER A 1 159 ? 3.464 -0.432 11.693 1.00 83.19 159 SER A O 1
ATOM 1288 N N . VAL A 1 160 ? 4.064 -2.542 12.110 1.00 91.81 160 VAL A N 1
ATOM 1289 C CA . VAL A 1 160 ? 2.994 -3.133 11.282 1.00 91.81 160 VAL A CA 1
ATOM 1290 C C . VAL A 1 160 ? 1.919 -3.857 12.096 1.00 91.81 160 VAL A C 1
ATOM 1292 O O . VAL A 1 160 ? 0.895 -4.271 11.555 1.00 91.81 160 VAL A O 1
ATOM 1295 N N . LEU A 1 161 ? 2.122 -4.015 13.409 1.00 93.00 161 LEU A N 1
ATOM 1296 C CA . LEU A 1 161 ? 1.281 -4.878 14.247 1.00 93.00 161 LEU A CA 1
ATOM 1297 C C . LEU A 1 161 ? -0.037 -4.242 14.711 1.00 93.00 161 LEU A C 1
ATOM 1299 O O . LEU A 1 161 ? -0.956 -4.971 15.070 1.00 93.00 161 LEU A O 1
ATOM 1303 N N . ASP A 1 162 ? -0.170 -2.915 14.694 1.00 94.19 162 ASP A N 1
ATOM 1304 C CA . ASP A 1 162 ? -1.425 -2.234 15.053 1.00 94.19 162 ASP A CA 1
ATOM 1305 C C . ASP A 1 162 ? -2.350 -1.976 13.855 1.00 94.19 162 ASP A C 1
ATOM 1307 O O . ASP A 1 162 ? -3.379 -1.313 13.994 1.00 94.19 162 ASP A O 1
ATOM 1311 N N . PHE A 1 163 ? -2.004 -2.507 12.682 1.00 97.31 163 PHE A N 1
ATOM 1312 C CA . PHE A 1 163 ? -2.831 -2.425 11.488 1.00 97.31 163 PHE A CA 1
ATOM 1313 C C . PHE A 1 163 ? -3.755 -3.639 11.371 1.00 97.31 163 PHE A C 1
ATOM 1315 O O . PHE A 1 163 ? -3.365 -4.785 11.621 1.00 97.31 163 PHE A O 1
ATOM 1322 N N . LYS A 1 164 ? -4.982 -3.391 10.905 1.00 97.81 164 LYS A N 1
ATOM 1323 C CA . LYS A 1 164 ? -5.836 -4.412 10.287 1.00 97.81 164 LYS A CA 1
ATOM 1324 C C . LYS A 1 164 ? -5.280 -4.708 8.898 1.00 97.81 164 LYS A C 1
ATOM 1326 O O . LYS A 1 164 ? -5.177 -3.806 8.074 1.00 97.81 164 LYS A O 1
ATOM 1331 N N . VAL A 1 165 ? -4.926 -5.958 8.631 1.00 98.19 165 VAL A N 1
ATOM 1332 C CA . VAL A 1 165 ? -4.209 -6.325 7.406 1.00 98.19 165 VAL A CA 1
ATOM 1333 C C . VAL A 1 165 ? -5.036 -7.308 6.590 1.00 98.19 165 VAL A C 1
ATOM 1335 O O . VAL A 1 165 ? -5.456 -8.330 7.127 1.00 98.19 165 VAL A O 1
ATOM 1338 N N . VAL A 1 166 ? -5.270 -7.011 5.309 1.00 98.69 166 VAL A N 1
ATOM 1339 C CA . VAL A 1 166 ? -6.051 -7.862 4.398 1.00 98.69 166 VAL A CA 1
ATOM 1340 C C . VAL A 1 166 ? -5.276 -8.110 3.104 1.00 98.69 166 VAL A C 1
ATOM 1342 O O . VAL A 1 166 ? -4.784 -7.174 2.476 1.00 98.69 166 VAL A O 1
ATOM 1345 N N . ILE A 1 167 ? -5.183 -9.370 2.683 1.00 98.50 167 ILE A N 1
ATOM 1346 C CA . ILE A 1 167 ? -4.495 -9.780 1.452 1.00 98.50 167 ILE A CA 1
ATOM 1347 C C . ILE A 1 167 ? -5.276 -10.865 0.710 1.00 98.50 167 ILE A C 1
ATOM 1349 O O . ILE A 1 167 ? -5.952 -11.685 1.327 1.00 98.50 167 ILE A O 1
ATOM 1353 N N . GLY A 1 168 ? -5.169 -10.896 -0.617 1.00 98.31 168 GLY A N 1
ATOM 1354 C CA . GLY A 1 168 ? -5.696 -11.982 -1.434 1.00 98.31 168 GLY A CA 1
ATOM 1355 C C . GLY A 1 168 ? -4.771 -13.202 -1.457 1.00 98.31 168 GLY A C 1
ATOM 1356 O O . GLY A 1 168 ? -3.563 -13.082 -1.632 1.00 98.31 168 GLY A O 1
ATOM 1357 N N . SER A 1 169 ? -5.326 -14.407 -1.321 1.00 97.94 169 SER A N 1
ATOM 1358 C CA . SER A 1 169 ? -4.548 -15.661 -1.411 1.00 97.94 169 SER A CA 1
ATOM 1359 C C . SER A 1 169 ? -3.874 -15.892 -2.774 1.00 97.94 169 SER A C 1
ATOM 1361 O O . SER A 1 169 ? -2.871 -16.599 -2.846 1.00 97.94 169 SER A O 1
ATOM 1363 N N . LYS A 1 170 ? -4.404 -15.291 -3.846 1.00 96.31 170 LYS A N 1
ATOM 1364 C CA . LYS A 1 170 ? -3.893 -15.360 -5.225 1.00 96.31 170 LYS A CA 1
ATOM 1365 C C . LYS A 1 170 ? -3.231 -14.050 -5.665 1.00 96.31 170 LYS A C 1
ATOM 1367 O O . LYS A 1 170 ? -3.190 -13.752 -6.857 1.00 96.31 170 LYS A O 1
ATOM 1372 N N . ASP A 1 171 ? -2.749 -13.240 -4.722 1.00 95.81 171 ASP A N 1
ATOM 1373 C CA . ASP A 1 171 ? -2.016 -12.016 -5.045 1.00 95.81 171 ASP A CA 1
ATOM 1374 C C . ASP A 1 171 ? -0.759 -12.348 -5.874 1.00 95.81 171 ASP A C 1
ATOM 1376 O O . ASP A 1 171 ? 0.033 -13.227 -5.520 1.00 95.81 171 ASP A O 1
ATOM 1380 N N . ILE A 1 172 ? -0.606 -11.685 -7.021 1.00 93.62 172 ILE A N 1
ATOM 1381 C CA . ILE A 1 172 ? 0.484 -11.936 -7.974 1.00 93.62 172 ILE A CA 1
ATOM 1382 C C . ILE A 1 172 ? 1.803 -11.289 -7.537 1.00 93.62 172 ILE A C 1
ATOM 1384 O O . ILE A 1 172 ? 2.868 -11.763 -7.924 1.00 93.62 172 ILE A O 1
ATOM 1388 N N . PHE A 1 173 ? 1.738 -10.248 -6.707 1.00 95.25 173 PHE A N 1
ATOM 1389 C CA . PHE A 1 173 ? 2.894 -9.498 -6.224 1.00 95.25 173 PHE A CA 1
ATOM 1390 C C . PHE A 1 173 ? 3.333 -9.929 -4.835 1.00 95.25 173 PHE A C 1
ATOM 1392 O O . PHE A 1 173 ? 4.492 -9.730 -4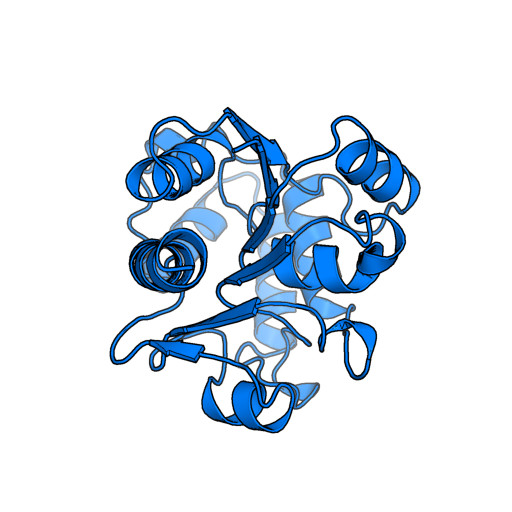.478 1.00 95.25 173 PHE A O 1
ATOM 1399 N N . LEU A 1 174 ? 2.420 -10.513 -4.059 1.00 97.31 174 LEU A N 1
ATOM 1400 C CA . LEU A 1 174 ? 2.635 -10.778 -2.645 1.00 97.31 174 LEU A CA 1
ATOM 1401 C C . LEU A 1 174 ? 2.334 -12.229 -2.265 1.00 97.31 174 LEU A C 1
ATOM 1403 O O . LEU A 1 174 ? 1.385 -12.849 -2.744 1.00 97.31 174 LEU A O 1
ATOM 1407 N N . ASP A 1 175 ? 3.156 -12.797 -1.390 1.00 98.19 175 ASP A N 1
ATOM 1408 C CA . ASP A 1 175 ? 2.947 -14.100 -0.766 1.00 98.19 175 ASP A CA 1
ATOM 1409 C C . ASP A 1 175 ? 2.155 -13.935 0.537 1.00 98.19 175 ASP A C 1
ATOM 1411 O O . ASP A 1 175 ? 2.684 -13.534 1.578 1.00 98.19 175 ASP A O 1
ATOM 1415 N N . ALA A 1 176 ? 0.867 -14.281 0.474 1.00 98.06 176 ALA A N 1
ATOM 1416 C CA . ALA A 1 176 ? -0.049 -14.194 1.605 1.00 98.06 176 ALA A CA 1
ATOM 1417 C C . ALA A 1 176 ? 0.378 -15.054 2.806 1.00 98.06 176 ALA A C 1
ATOM 1419 O O . ALA A 1 176 ? 0.206 -14.633 3.950 1.00 98.06 176 ALA A O 1
ATOM 1420 N N . ASN A 1 177 ? 0.964 -16.231 2.574 1.00 98.00 177 ASN A N 1
ATOM 1421 C CA . ASN A 1 177 ? 1.384 -17.125 3.651 1.00 98.00 177 ASN A CA 1
ATOM 1422 C C . ASN A 1 177 ? 2.647 -16.603 4.335 1.00 98.00 177 ASN A C 1
ATOM 1424 O O . ASN A 1 177 ? 2.747 -16.644 5.563 1.00 98.00 177 ASN A O 1
ATOM 1428 N N . LYS A 1 178 ? 3.601 -16.073 3.561 1.00 97.81 178 LYS A N 1
ATOM 1429 C CA . LYS A 1 178 ? 4.787 -15.408 4.114 1.00 97.81 178 LYS A CA 1
ATOM 1430 C C . LYS A 1 178 ? 4.383 -14.177 4.927 1.00 97.81 178 LYS A C 1
ATOM 1432 O O . LYS A 1 178 ? 4.820 -14.041 6.069 1.00 97.81 178 LYS A O 1
ATOM 1437 N N . LEU A 1 179 ? 3.490 -13.339 4.398 1.00 97.19 179 LEU A N 1
ATOM 1438 C CA . LEU A 1 179 ? 2.983 -12.164 5.110 1.00 97.19 179 LEU A CA 1
ATOM 1439 C C . LEU A 1 179 ? 2.222 -12.537 6.384 1.00 97.19 179 LEU A C 1
ATOM 1441 O O . LEU A 1 179 ? 2.441 -11.909 7.411 1.00 97.19 179 LEU A O 1
ATOM 1445 N N . LYS A 1 180 ? 1.409 -13.599 6.375 1.00 97.44 180 LYS A N 1
ATOM 1446 C CA . LYS A 1 180 ? 0.716 -14.093 7.578 1.00 97.44 180 LYS A CA 1
ATOM 1447 C C . LYS A 1 180 ? 1.681 -14.558 8.669 1.00 97.44 180 LYS A C 1
ATOM 1449 O O . LYS A 1 180 ? 1.386 -14.370 9.843 1.00 97.44 180 LYS A O 1
ATOM 1454 N N . LYS A 1 181 ? 2.832 -15.136 8.309 1.00 96.62 181 LYS A N 1
ATOM 1455 C CA . LYS A 1 181 ? 3.878 -15.495 9.284 1.00 96.62 181 LYS A CA 1
ATOM 1456 C C . LYS A 1 181 ? 4.525 -14.256 9.914 1.00 96.62 181 LYS A C 1
ATOM 1458 O O . LYS A 1 181 ? 4.800 -14.267 11.108 1.00 96.62 181 LYS A O 1
ATOM 1463 N N . LEU A 1 182 ? 4.753 -13.203 9.126 1.00 96.44 182 LEU A N 1
ATOM 1464 C CA . LEU A 1 182 ? 5.381 -11.952 9.581 1.00 96.44 182 LEU A CA 1
ATOM 1465 C C . LEU A 1 182 ? 4.402 -11.016 10.308 1.00 96.44 182 LEU A C 1
ATOM 1467 O O . LEU A 1 182 ? 4.797 -10.271 11.201 1.00 96.44 182 LEU A O 1
ATOM 1471 N N . ILE A 1 183 ? 3.126 -11.073 9.935 1.00 96.62 183 ILE A N 1
ATOM 1472 C CA . ILE A 1 183 ? 2.021 -10.290 10.484 1.00 96.62 183 ILE A CA 1
ATOM 1473 C C . ILE A 1 183 ? 0.888 -11.267 10.849 1.00 96.62 183 ILE A C 1
ATOM 1475 O O . ILE A 1 183 ? -0.034 -11.486 10.046 1.00 96.62 183 ILE A O 1
ATOM 1479 N N . PRO A 1 184 ? 0.930 -11.876 12.050 1.00 95.69 184 PRO A N 1
ATOM 1480 C CA . PRO A 1 184 ? 0.014 -12.948 12.444 1.00 95.69 184 PRO A CA 1
ATOM 1481 C C . PRO A 1 184 ? -1.473 -12.593 12.359 1.00 95.69 184 PRO A C 1
ATOM 1483 O O . PRO A 1 184 ? -2.301 -13.473 12.123 1.00 95.69 184 PRO A O 1
ATOM 1486 N N . GLN A 1 185 ? -1.844 -11.317 12.485 1.00 95.38 185 GLN A N 1
ATOM 1487 C CA . GLN A 1 185 ? -3.234 -10.859 12.389 1.00 95.38 185 GLN A CA 1
AT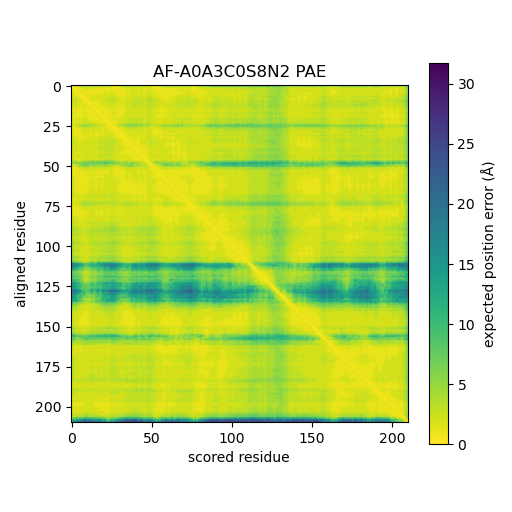OM 1488 C C . GLN A 1 185 ? -3.754 -10.669 10.950 1.00 95.38 185 GLN A C 1
ATOM 1490 O O . GLN A 1 185 ? -4.911 -10.298 10.773 1.00 95.38 185 GLN A O 1
ATOM 1495 N N . THR A 1 186 ? -2.946 -10.949 9.920 1.00 97.69 186 THR A N 1
ATOM 1496 C CA . THR A 1 186 ? -3.348 -10.832 8.504 1.00 97.69 186 THR A CA 1
ATOM 1497 C C . THR A 1 186 ? -4.580 -11.674 8.175 1.00 97.69 186 THR A C 1
ATOM 1499 O O . THR A 1 186 ? -4.622 -12.869 8.460 1.00 97.69 186 THR A O 1
ATOM 1502 N N . ILE A 1 187 ? -5.578 -11.080 7.531 1.00 98.25 187 ILE A N 1
ATOM 1503 C CA . ILE A 1 187 ? -6.744 -11.773 6.985 1.00 98.25 187 ILE A CA 1
ATOM 1504 C C . ILE A 1 187 ? -6.440 -12.135 5.531 1.00 98.25 187 ILE A C 1
ATOM 1506 O O . ILE A 1 187 ? -6.176 -11.255 4.712 1.00 98.25 187 ILE A O 1
ATOM 1510 N N . ILE A 1 188 ? -6.483 -13.428 5.212 1.00 98.56 188 ILE A N 1
ATOM 1511 C CA . ILE A 1 188 ? -6.300 -13.926 3.846 1.00 98.56 188 ILE A CA 1
ATOM 1512 C C . ILE A 1 188 ? -7.679 -14.142 3.223 1.00 98.56 188 ILE A C 1
ATOM 1514 O O . ILE A 1 188 ? -8.467 -14.936 3.731 1.00 98.56 188 ILE A O 1
ATOM 1518 N N . VAL A 1 189 ? -7.960 -13.458 2.115 1.00 98.44 189 VAL A N 1
ATOM 1519 C CA . VAL A 1 189 ? -9.201 -13.605 1.348 1.00 98.44 189 VAL A CA 1
ATOM 1520 C C . VAL A 1 189 ? -9.028 -14.728 0.310 1.00 98.44 189 VAL A C 1
ATOM 1522 O O . VAL A 1 189 ? -8.174 -14.616 -0.584 1.00 98.44 189 VAL A O 1
ATOM 1525 N N . PRO A 1 190 ? -9.813 -15.820 0.393 1.00 97.62 190 PRO A N 1
ATOM 1526 C CA . PRO A 1 190 ? -9.733 -16.928 -0.556 1.00 97.62 190 PRO A CA 1
ATOM 1527 C C . PRO A 1 190 ? -10.035 -16.479 -1.988 1.00 97.62 190 PRO A C 1
ATOM 1529 O O . PRO A 1 190 ? -10.957 -15.698 -2.225 1.00 97.62 190 PRO A O 1
ATOM 1532 N N . ASP A 1 191 ? -9.243 -16.957 -2.943 1.00 95.81 191 ASP A N 1
ATOM 1533 C CA . ASP A 1 191 ? -9.351 -16.691 -4.383 1.00 95.81 191 ASP A CA 1
ATOM 1534 C C . ASP A 1 191 ? -9.237 -15.223 -4.829 1.00 95.81 191 ASP A C 1
ATOM 1536 O O . ASP A 1 191 ? -9.378 -14.933 -6.016 1.00 95.81 191 ASP A O 1
ATOM 1540 N N . ALA A 1 192 ? -8.988 -14.284 -3.917 1.00 95.75 192 ALA A N 1
ATOM 1541 C CA . ALA A 1 192 ? -8.761 -12.887 -4.266 1.00 95.75 192 ALA A CA 1
ATOM 1542 C C . ALA A 1 192 ? -7.305 -12.656 -4.694 1.00 95.75 192 ALA A C 1
ATOM 1544 O O . ALA A 1 192 ? -6.389 -13.289 -4.167 1.00 95.75 192 ALA A O 1
ATOM 1545 N N . GLY A 1 193 ? -7.110 -11.742 -5.646 1.00 94.31 193 GLY A N 1
ATOM 1546 C CA . GLY A 1 193 ? -5.796 -11.274 -6.089 1.00 94.31 193 GLY A CA 1
ATOM 1547 C C . GLY A 1 193 ? -5.401 -9.947 -5.440 1.00 94.31 193 GLY A C 1
ATOM 1548 O O . GLY A 1 193 ? -5.830 -9.641 -4.330 1.00 94.31 193 GLY A O 1
ATOM 1549 N N . HIS A 1 194 ? -4.612 -9.155 -6.171 1.00 94.06 194 HIS A N 1
ATOM 1550 C CA . HIS A 1 194 ? -4.132 -7.843 -5.719 1.00 94.06 194 HIS A CA 1
ATOM 1551 C C . HIS A 1 194 ? -5.215 -6.752 -5.745 1.00 94.06 194 HIS A C 1
ATOM 1553 O O . HIS A 1 194 ? -5.144 -5.796 -4.985 1.00 94.06 194 HIS A O 1
ATOM 1559 N N . ALA A 1 195 ? -6.223 -6.887 -6.614 1.00 92.38 195 ALA A N 1
ATOM 1560 C CA . ALA A 1 195 ? -7.255 -5.870 -6.806 1.00 92.38 195 ALA A CA 1
ATOM 1561 C C . ALA A 1 195 ? -8.030 -5.561 -5.502 1.00 92.38 195 ALA A C 1
ATOM 1563 O O . ALA A 1 195 ? -8.365 -6.482 -4.751 1.00 92.38 195 ALA A O 1
ATOM 1564 N N . PRO A 1 196 ? -8.379 -4.284 -5.247 1.00 94.00 196 PRO A N 1
ATOM 1565 C CA . PRO A 1 196 ? -8.849 -3.848 -3.934 1.00 94.00 196 PRO A CA 1
ATOM 1566 C C . PRO A 1 196 ? -10.277 -4.292 -3.602 1.00 94.00 196 PRO A C 1
ATOM 1568 O O . PRO A 1 196 ? -10.606 -4.383 -2.428 1.00 94.00 196 PRO A O 1
ATOM 1571 N N . ASP A 1 197 ? -11.119 -4.595 -4.592 1.00 93.94 197 ASP A N 1
ATOM 1572 C CA . ASP A 1 197 ? -12.563 -4.828 -4.430 1.00 93.94 197 ASP A CA 1
ATOM 1573 C C . ASP A 1 197 ? -12.916 -5.872 -3.347 1.00 93.94 197 ASP A C 1
ATOM 1575 O O . ASP A 1 197 ? -13.502 -5.544 -2.314 1.00 93.94 197 ASP A O 1
ATOM 1579 N N . ARG A 1 198 ? -12.465 -7.123 -3.509 1.00 96.19 198 ARG A N 1
ATOM 1580 C CA . ARG A 1 198 ? -12.728 -8.191 -2.525 1.00 96.19 198 ARG A CA 1
ATOM 1581 C C . ARG A 1 198 ? -12.030 -7.953 -1.182 1.00 96.19 198 ARG A C 1
ATOM 1583 O O . ARG A 1 198 ? -12.505 -8.434 -0.153 1.00 96.19 198 ARG A O 1
ATOM 1590 N N . LEU A 1 199 ? -10.910 -7.228 -1.178 1.00 97.94 199 LEU A N 1
ATOM 1591 C CA . LEU A 1 199 ? -10.170 -6.902 0.044 1.00 97.94 199 LEU A CA 1
ATOM 1592 C C . LEU A 1 199 ? -10.904 -5.820 0.854 1.00 97.94 199 LEU A C 1
ATOM 1594 O O . LEU A 1 199 ? -11.007 -5.929 2.075 1.00 97.94 199 LEU A O 1
ATOM 1598 N N . LEU A 1 200 ? -11.472 -4.822 0.171 1.00 97.88 200 LEU A N 1
ATOM 1599 C CA . LEU A 1 200 ? -12.329 -3.785 0.741 1.00 97.88 200 LEU A CA 1
ATOM 1600 C C . LEU A 1 200 ? -13.607 -4.379 1.323 1.00 97.88 200 LEU A C 1
ATOM 1602 O O . LEU A 1 200 ? -13.942 -4.051 2.457 1.00 97.88 200 LEU A O 1
ATOM 1606 N N . ALA A 1 201 ? -14.270 -5.289 0.603 1.00 97.50 201 ALA A N 1
ATOM 1607 C CA . ALA A 1 201 ? -15.446 -5.997 1.106 1.00 97.50 201 ALA A CA 1
ATOM 1608 C C . ALA A 1 201 ? -15.158 -6.686 2.450 1.00 97.50 201 ALA A C 1
ATOM 1610 O O . ALA A 1 201 ? -15.886 -6.514 3.430 1.00 97.50 201 ALA A O 1
ATOM 1611 N N . GLN A 1 202 ? -14.041 -7.420 2.519 1.00 97.94 202 GLN A N 1
ATOM 1612 C CA . GLN A 1 202 ? -13.617 -8.094 3.741 1.00 97.94 202 GLN A CA 1
ATOM 1613 C C . GLN A 1 202 ? -13.286 -7.103 4.866 1.00 97.94 202 GLN A C 1
ATOM 1615 O O . GLN A 1 202 ? -13.650 -7.337 6.021 1.00 97.94 202 GLN A O 1
ATOM 1620 N N . LEU A 1 203 ? -12.593 -6.005 4.549 1.00 97.75 203 LEU A N 1
ATOM 1621 C CA . LEU A 1 203 ? -12.238 -4.987 5.533 1.00 97.75 203 LEU A CA 1
ATOM 1622 C C . LEU A 1 203 ? -13.478 -4.280 6.092 1.00 97.75 203 LEU A C 1
ATOM 1624 O O . LEU A 1 203 ? -13.581 -4.123 7.308 1.00 97.75 203 LEU A O 1
ATOM 1628 N N . ALA A 1 204 ? -14.412 -3.879 5.228 1.00 96.69 204 ALA A N 1
ATOM 1629 C CA . ALA A 1 204 ? -15.650 -3.214 5.616 1.00 96.69 204 ALA A CA 1
ATOM 1630 C C . ALA A 1 204 ? -16.464 -4.097 6.566 1.00 96.69 204 ALA A C 1
ATOM 1632 O O . ALA A 1 204 ? -16.835 -3.641 7.645 1.00 96.69 204 ALA A O 1
ATOM 1633 N N .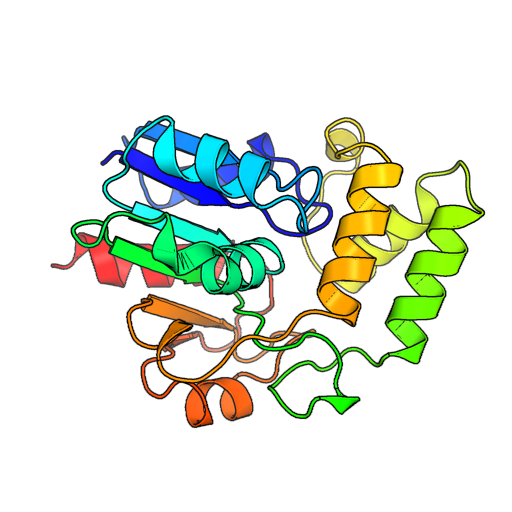 ASN A 1 205 ? -16.615 -5.390 6.257 1.00 94.38 205 ASN A N 1
ATOM 1634 C CA . ASN A 1 205 ? -17.262 -6.347 7.160 1.00 94.38 205 ASN A CA 1
ATOM 1635 C C . ASN A 1 205 ? -16.576 -6.406 8.537 1.00 94.38 205 ASN A C 1
ATOM 1637 O O . ASN A 1 205 ? -17.253 -6.442 9.561 1.00 94.38 205 ASN A O 1
ATOM 1641 N N . ALA A 1 206 ? -15.240 -6.362 8.584 1.00 91.50 206 ALA A N 1
ATOM 1642 C CA . ALA A 1 206 ? -14.461 -6.415 9.825 1.00 91.50 206 ALA A CA 1
ATOM 1643 C C . ALA A 1 206 ? -14.439 -5.100 10.638 1.00 91.50 206 ALA A C 1
ATOM 1645 O O . ALA A 1 206 ? -13.912 -5.083 11.761 1.00 91.50 206 ALA A O 1
ATOM 1646 N N . ILE A 1 207 ? -14.930 -3.998 10.064 1.00 92.00 207 ILE A N 1
ATOM 1647 C CA . ILE A 1 207 ? -15.039 -2.685 10.716 1.00 92.00 207 ILE A CA 1
ATOM 1648 C C . ILE A 1 207 ? -16.491 -2.385 11.099 1.00 92.00 207 ILE A C 1
ATOM 1650 O O . ILE A 1 207 ? -16.714 -1.948 12.216 1.00 92.00 207 ILE A O 1
ATOM 1654 N N . ILE A 1 208 ? -17.453 -2.641 10.208 1.00 84.12 208 ILE A N 1
ATOM 1655 C CA . ILE A 1 208 ? -18.875 -2.303 10.389 1.00 84.12 208 ILE A CA 1
ATOM 1656 C C . ILE A 1 208 ? -19.592 -3.304 11.306 1.00 84.12 208 ILE A C 1
ATOM 1658 O O . ILE A 1 208 ? -20.536 -2.935 11.992 1.00 84.12 208 ILE A O 1
ATOM 1662 N N . SER A 1 209 ? -19.153 -4.567 11.353 1.00 65.06 209 SER A N 1
ATOM 1663 C CA . SER A 1 209 ? -19.772 -5.594 12.215 1.00 65.06 209 SER A CA 1
ATOM 1664 C C . SER A 1 209 ? -19.323 -5.518 13.685 1.00 65.06 209 SER A C 1
ATOM 1666 O O . SER A 1 209 ? -19.452 -6.501 14.414 1.00 65.06 209 SER A O 1
ATOM 1668 N N . LYS A 1 210 ? -18.726 -4.400 14.106 1.00 52.62 210 LYS A N 1
ATOM 1669 C CA . LYS A 1 210 ? -18.297 -4.122 15.480 1.00 52.62 210 LYS A CA 1
ATOM 1670 C C . LYS A 1 210 ? -18.950 -2.842 15.963 1.00 52.62 210 LYS A C 1
ATOM 1672 O O . LYS A 1 210 ? -19.275 -2.813 17.167 1.00 52.62 210 LYS A O 1
#

Nearest PDB structures (foldseek):
  6ijb-assembly1_B  TM=6.585E-01  e=8.283E-01  Ruegeria lacuscaerulensis ITI-1157
  2pju-assembly1_A  TM=3.791E-01  e=1.925E-01  Escherichia coli
  8jbt-assembly1_A  TM=3.987E-01  e=1.925E-01  Chloracidobacterium thermophilum
  3ivr-assembly1_B  TM=3.344E-01  e=2.436E+00  Rhodopseudomonas palustris
  4u1y-assembly1_D  TM=2.657E-01  e=9.232E+00  Rattus norvegicus

Radius of gyration: 15.87 Å; Cα contacts (8 Å, |Δi|>4): 388; chains: 1; bounding box: 38×35×42 Å

pLDDT: mean 92.56, std 8.62, range [52.62, 98.69]

Solvent-accessible surface area (backbone atoms only — not comparable to full-atom values): 11451 Å² total; per-residue (Å²): 92,40,32,41,33,30,36,31,75,91,46,33,47,68,63,52,44,54,59,51,43,74,57,46,66,90,40,52,76,47,61,41,71,68,60,53,70,83,41,63,66,58,49,47,49,66,49,52,72,62,85,37,53,32,40,38,14,27,33,55,17,18,35,48,46,38,72,50,40,89,51,49,63,86,90,32,47,41,34,26,32,41,66,41,34,21,40,28,33,88,70,73,46,23,17,58,43,44,61,67,59,53,53,48,52,48,53,48,62,76,69,49,92,68,64,62,72,57,55,54,48,39,64,74,65,72,45,94,68,64,77,82,51,61,81,58,41,74,56,69,69,30,50,46,45,46,50,55,43,41,71,71,49,70,56,66,68,79,64,55,68,80,44,48,36,29,31,17,62,54,22,81,53,41,39,44,68,55,37,30,72,78,38,72,77,45,42,72,39,82,85,28,38,64,58,60,65,70,44,44,50,55,48,40,54,74,56,71,78,108

Sequence (210 aa):
MKITAVSGWAIPIDWFAEQVNKYFKNSEIRVIYPNDPFDENEAKQKLNQEPADLYLGYSLGSLWMFKYRAFIPKTSIKAVLAPILAFTREQDMGGKTTDTQLKHLIKILKRSEDNTPLVDFYTNCKIPFPKELLSNLPNRSTLIKGLEFLESVKECGKSVLDFKVVIGSKDIFLDANKLKKLIPQTIIVPDAGHAPDRLLAQLANAIISK